Protein AF-0000000076566807 (afdb_homodimer)

Foldseek 3Di:
DQDDDDLLLLLLLVCVQQVPDFKDFLVSSLVLVVLQPGDNVVSVVVSCQQCVPVRMHGSVSSDDPPDPSPNDDVLCVQKFWPDFQADPSVQVSLVVSLSVLVVVVDPPVVSQVVSQSSCCSNPNHAKDKDKDLDDDDDDDQFDGRAWTWMDGPSMIIIMGGHDPPPPDD/DQDDDDLLLLLLLVCVVQVPDFKDFLVVSLVLVVLQPGDNVVSVVVSCQQCVPVRMHGSVSSDDPPDPSPNDDVLCVQKFWPDFQADPSVQVSLVVSLSVLVVVVDPPVVSQVVSQSSCCSNPNHAKDKDKDLDDDDDDDQFDGRAWTWMDGPSMIIIMGGHDPPPPDD

pLDDT: mean 81.53, std 15.58, range [25.53, 96.38]

Solvent-accessible surface area (backbone atoms only — not comparable to full-atom values): 18665 Å² total; per-residue (Å²): 127,78,71,78,74,52,56,61,54,49,45,46,52,51,36,48,74,46,75,71,54,73,66,42,52,39,68,59,54,39,51,51,45,38,39,75,64,41,47,65,68,59,39,50,54,52,46,48,66,47,24,69,79,70,55,38,35,42,69,72,56,52,40,58,94,84,45,81,68,60,95,58,58,74,90,50,69,71,51,45,76,75,48,69,57,37,57,66,52,56,50,48,52,52,51,52,50,51,56,55,48,60,71,65,72,58,60,67,63,58,42,35,48,52,49,36,53,40,46,27,62,63,75,41,79,46,41,28,27,37,39,25,58,34,64,75,45,73,43,69,55,52,33,88,53,40,34,43,30,32,32,49,90,72,28,35,37,36,38,30,25,40,46,61,47,62,73,77,125,128,79,72,76,73,50,58,62,54,49,45,46,53,50,38,48,73,45,74,71,53,73,67,43,51,40,68,58,54,39,50,50,45,39,38,74,65,43,48,65,69,60,39,50,54,51,47,50,66,47,25,69,80,69,57,38,34,41,68,70,54,53,41,56,99,81,44,82,68,59,94,60,56,76,89,50,68,70,51,45,78,74,48,66,57,36,57,66,52,56,51,48,53,50,51,52,48,51,58,55,47,59,71,64,70,58,60,70,62,57,43,36,48,51,49,38,53,41,46,26,61,61,75,42,80,47,42,29,28,37,40,26,59,35,62,73,44,74,42,70,55,52,35,88,52,39,34,40,29,32,33,48,90,73,28,34,38,34,38,31,25,41,45,61,46,60,72,77,125

Structure (mmCIF, N/CA/C/O backbone):
data_AF-0000000076566807-model_v1
#
loop_
_entity.id
_entity.type
_entity.pdbx_description
1 polymer 'Dynein light chain'
#
loop_
_atom_site.group_PDB
_atom_site.id
_atom_site.type_symbol
_atom_site.label_atom_id
_atom_site.label_alt_id
_atom_site.label_comp_id
_atom_site.label_asym_id
_atom_site.label_entity_id
_atom_site.label_seq_id
_atom_site.pdbx_PDB_ins_code
_atom_site.Cartn_x
_atom_site.Cartn_y
_atom_site.Cartn_z
_atom_site.occupancy
_atom_site.B_iso_or_equiv
_atom_site.auth_seq_id
_atom_site.auth_comp_id
_atom_site.auth_asym_id
_atom_site.auth_atom_id
_atom_site.pdbx_PDB_model_num
ATOM 1 N N . MET A 1 1 ? 15.484 23.312 13.344 1 34.06 1 MET A N 1
ATOM 2 C CA . MET A 1 1 ? 14.742 24.328 14.078 1 34.06 1 MET A CA 1
ATOM 3 C C . MET A 1 1 ? 13.25 24.219 13.797 1 34.06 1 MET A C 1
ATOM 5 O O . MET A 1 1 ? 12.828 24.219 12.641 1 34.06 1 MET A O 1
ATOM 9 N N . SER A 1 2 ? 12.578 23.688 14.711 1 41.66 2 SER A N 1
ATOM 10 C CA . SER A 1 2 ? 11.156 23.453 14.469 1 41.66 2 SER A CA 1
ATOM 11 C C . SER A 1 2 ? 10.406 24.75 14.219 1 41.66 2 SER A C 1
ATOM 13 O O . SER A 1 2 ? 10.484 25.688 15.023 1 41.66 2 SER A O 1
ATOM 15 N N . VAL A 1 3 ? 10.18 25.188 13 1 54.59 3 VAL A N 1
ATOM 16 C CA . VAL A 1 3 ? 9.477 26.391 12.547 1 54.59 3 VAL A CA 1
ATOM 17 C C . VAL A 1 3 ? 8.047 26.375 13.086 1 54.59 3 VAL A C 1
ATOM 19 O O . VAL A 1 3 ? 7.438 25.312 13.234 1 54.59 3 VAL A O 1
ATOM 22 N N . GLU A 1 4 ? 7.715 27.406 13.828 1 56.41 4 GLU A N 1
ATOM 23 C CA . GLU A 1 4 ? 6.336 27.625 14.258 1 56.41 4 GLU A CA 1
ATOM 24 C C . GLU A 1 4 ? 5.363 27.516 13.086 1 56.41 4 GLU A C 1
ATOM 26 O O . GLU A 1 4 ? 5.645 28 11.992 1 56.41 4 GLU A O 1
ATOM 31 N N . PRO A 1 5 ? 4.375 26.766 13.211 1 55.91 5 PRO A N 1
ATOM 32 C CA . PRO A 1 5 ? 3.396 26.656 12.125 1 55.91 5 PRO A CA 1
ATOM 33 C C . PRO A 1 5 ? 2.824 28.016 11.719 1 55.91 5 PRO A C 1
ATOM 35 O O . PRO A 1 5 ? 2.725 28.922 12.539 1 55.91 5 PRO A O 1
ATOM 38 N N . SER A 1 6 ? 2.564 28.203 10.477 1 64.56 6 SER A N 1
ATOM 39 C CA . SER A 1 6 ? 1.865 29.406 10.016 1 64.56 6 SER A CA 1
ATOM 40 C C . SER A 1 6 ? 0.487 29.516 10.656 1 64.56 6 SER A C 1
ATOM 42 O O . SER A 1 6 ? -0.057 28.531 11.156 1 64.56 6 SER A O 1
ATOM 44 N N . PRO A 1 7 ? -0.036 30.688 10.742 1 62.81 7 PRO A N 1
ATOM 45 C CA . PRO A 1 7 ? -1.397 30.844 11.258 1 62.81 7 PRO A CA 1
ATOM 46 C C . PRO A 1 7 ? -2.416 29.969 10.523 1 62.81 7 PRO A C 1
ATOM 48 O O . PRO A 1 7 ? -3.326 29.422 11.141 1 62.81 7 PRO A O 1
ATOM 51 N N . GLU A 1 8 ? -2.258 29.844 9.172 1 65.31 8 GLU A N 1
ATOM 52 C CA . GLU A 1 8 ? -3.166 29.031 8.383 1 65.31 8 GLU A CA 1
ATOM 53 C C . GLU A 1 8 ? -3.105 27.562 8.812 1 65.31 8 GLU A C 1
ATOM 55 O O . GLU A 1 8 ? -4.133 26.891 8.883 1 65.31 8 GLU A O 1
ATOM 60 N N . THR A 1 9 ? -1.868 27.156 9.07 1 65.06 9 THR A N 1
ATOM 61 C CA . THR A 1 9 ? -1.678 25.781 9.516 1 65.06 9 THR A CA 1
ATOM 62 C C . THR A 1 9 ? -2.299 25.562 10.891 1 65.06 9 THR A C 1
ATOM 64 O O . THR A 1 9 ? -2.908 24.531 11.148 1 65.06 9 THR A O 1
ATOM 67 N N . LEU A 1 10 ? -2.178 26.547 11.727 1 68.19 10 LEU A N 1
ATOM 68 C CA . LEU A 1 10 ? -2.744 26.469 13.07 1 68.19 10 LEU A CA 1
ATOM 69 C C . LEU A 1 10 ? -4.266 26.359 13.008 1 68.19 10 LEU A C 1
ATOM 71 O O . LEU A 1 10 ? -4.859 25.516 13.688 1 68.19 10 LEU A O 1
ATOM 75 N N . ILE A 1 11 ? -4.895 27.203 12.195 1 68.06 11 ILE A N 1
ATOM 76 C CA . ILE A 1 11 ? -6.344 27.188 12.055 1 68.06 11 ILE A CA 1
ATOM 77 C C . ILE A 1 11 ? -6.793 25.859 11.461 1 68.06 11 ILE A C 1
ATOM 79 O O . ILE A 1 11 ? -7.797 25.281 11.891 1 68.06 11 ILE A O 1
ATOM 83 N N . HIS A 1 12 ? -6.043 25.422 10.477 1 68.38 12 HIS A N 1
ATOM 84 C CA . HIS A 1 12 ? -6.359 24.156 9.836 1 68.38 12 HIS A CA 1
ATOM 85 C C . HIS A 1 12 ? -6.336 23.016 10.844 1 68.38 12 HIS A C 1
ATOM 87 O O . HIS A 1 12 ? -7.262 22.203 10.891 1 68.38 12 HIS A O 1
ATOM 93 N N . PHE A 1 13 ? -5.32 22.938 11.617 1 65.38 13 PHE A N 1
ATOM 94 C CA . PHE A 1 13 ? -5.207 21.875 12.617 1 65.38 13 PHE A CA 1
ATOM 95 C C . PHE A 1 13 ? -6.34 21.953 13.633 1 65.38 13 PHE A C 1
ATOM 97 O O . PHE A 1 13 ? -6.883 20.938 14.055 1 65.38 13 PHE A O 1
ATOM 104 N N . TYR A 1 14 ? -6.676 23.219 14.062 1 65 14 TYR A N 1
ATOM 105 C CA . TYR A 1 14 ? -7.809 23.422 14.961 1 65 14 TYR A CA 1
ATOM 106 C C . TYR A 1 14 ? -9.094 22.859 14.352 1 65 14 TYR A C 1
ATOM 108 O O . TYR A 1 14 ? -9.828 22.125 15.008 1 65 14 TYR A O 1
ATOM 116 N N . ASP A 1 15 ? -9.305 23.188 13.102 1 65.69 15 ASP A N 1
ATOM 117 C CA . ASP A 1 15 ? -10.531 22.766 12.43 1 65.69 15 ASP A CA 1
ATOM 118 C C . ASP A 1 15 ? -10.562 21.25 12.25 1 65.69 15 ASP A C 1
ATOM 120 O O . ASP A 1 15 ? -11.633 20.641 12.328 1 65.69 15 ASP A O 1
ATOM 124 N N . GLU A 1 16 ? -9.453 20.688 11.883 1 63.47 16 GLU A N 1
ATOM 125 C CA . GLU A 1 16 ? -9.391 19.234 11.766 1 63.47 16 GLU A CA 1
ATOM 126 C C . GLU A 1 16 ? -9.75 18.547 13.086 1 63.47 16 GLU A C 1
ATOM 128 O O . GLU A 1 16 ? -10.492 17.578 13.109 1 63.47 16 GLU A O 1
ATOM 133 N N . LEU A 1 17 ? -9.195 19.094 14.156 1 64.25 17 LEU A N 1
ATOM 134 C CA . LEU A 1 17 ? -9.359 18.5 15.484 1 64.25 17 LEU A CA 1
ATOM 135 C C . LEU A 1 17 ? -10.797 18.656 15.969 1 64.25 17 LEU A C 1
ATOM 137 O O . LEU A 1 17 ? -11.328 17.766 16.641 1 64.25 17 LEU A O 1
ATOM 141 N N . THR A 1 18 ? -11.469 19.812 15.766 1 64.75 18 THR A N 1
ATOM 142 C CA . THR A 1 18 ? -12.742 20.141 16.406 1 64.75 18 THR A CA 1
ATOM 143 C C . THR A 1 18 ? -13.906 19.891 15.453 1 64.75 18 THR A C 1
ATOM 145 O O . THR A 1 18 ? -15.07 19.906 15.867 1 64.75 18 THR A O 1
ATOM 148 N N . GLU A 1 19 ? -13.695 19.438 14.312 1 62.72 19 GLU A N 1
ATOM 149 C CA . GLU A 1 19 ? -14.742 19.422 13.297 1 62.72 19 GLU A CA 1
ATOM 150 C C . GLU A 1 19 ? -15.586 20.688 13.344 1 62.72 19 GLU A C 1
ATOM 152 O O . GLU A 1 19 ? -16.812 20.625 13.367 1 62.72 19 GLU A O 1
ATOM 157 N N . ALA A 1 20 ? -14.922 21.844 13.562 1 54.22 20 ALA A N 1
ATOM 158 C CA . ALA A 1 20 ? -15.438 23.203 13.492 1 54.22 20 ALA A CA 1
ATOM 159 C C . ALA A 1 20 ? -16.297 23.531 14.711 1 54.22 20 ALA A C 1
ATOM 161 O O . ALA A 1 20 ? -17.234 24.328 14.625 1 54.22 20 ALA A O 1
ATOM 162 N N . GLN A 1 21 ? -15.945 22.734 15.805 1 59.56 21 GLN A N 1
ATOM 163 C CA . GLN A 1 21 ? -16.609 23.094 17.047 1 59.56 21 GLN A CA 1
ATOM 164 C C . GLN A 1 21 ? -16.062 24.406 17.594 1 59.56 21 GLN A C 1
ATOM 166 O O . GLN A 1 21 ? -14.953 24.812 17.25 1 59.56 21 GLN A O 1
ATOM 171 N N . ALA A 1 22 ? -16.797 25.109 18.531 1 67.69 22 ALA A N 1
ATOM 172 C CA . ALA A 1 22 ? -16.594 26.484 18.969 1 67.69 22 ALA A CA 1
ATOM 173 C C . ALA A 1 22 ? -15.367 26.609 19.859 1 67.69 22 ALA A C 1
ATOM 175 O O . ALA A 1 22 ? -14.641 27.609 19.797 1 67.69 22 ALA A O 1
ATOM 176 N N . SER A 1 23 ? -15.047 25.672 20.719 1 78.19 23 SER A N 1
ATOM 177 C CA . SER A 1 23 ? -13.891 25.797 21.609 1 78.19 23 SER A CA 1
ATOM 178 C C . SER A 1 23 ? -13.266 24.438 21.906 1 78.19 23 SER A C 1
ATOM 180 O O . SER A 1 23 ? -13.922 23.406 21.781 1 78.19 23 SER A O 1
ATOM 182 N N . ILE A 1 24 ? -11.898 24.5 22.156 1 81.31 24 ILE A N 1
ATOM 183 C CA . ILE A 1 24 ? -11.164 23.281 22.453 1 81.31 24 ILE A CA 1
ATOM 184 C C . ILE A 1 24 ? -10.234 23.5 23.641 1 81.31 24 ILE A C 1
ATOM 186 O O . ILE A 1 24 ? -9.648 24.578 23.781 1 81.31 24 ILE A O 1
ATOM 190 N N . PRO A 1 25 ? -10.203 22.453 24.547 1 84.25 25 PRO A N 1
ATOM 191 C CA . PRO A 1 25 ? -9.227 22.609 25.625 1 84.25 25 PRO A CA 1
ATOM 192 C C . PRO A 1 25 ? -7.809 22.828 25.109 1 84.25 25 PRO A C 1
ATOM 194 O O . PRO A 1 25 ? -7.387 22.188 24.141 1 84.25 25 PRO A O 1
ATOM 197 N N . THR A 1 26 ? -7.113 23.734 25.75 1 87 26 THR A N 1
ATOM 198 C CA . THR A 1 26 ? -5.766 24.125 25.344 1 87 26 THR A CA 1
ATOM 199 C C . THR A 1 26 ? -4.848 22.906 25.281 1 87 26 THR A C 1
ATOM 201 O O . THR A 1 26 ? -4.086 22.75 24.328 1 87 26 THR A O 1
ATOM 204 N N . GLN A 1 27 ? -4.973 22.016 26.234 1 88.44 27 GLN A N 1
ATOM 205 C CA . GLN A 1 27 ? -4.105 20.844 26.312 1 88.44 27 GLN A CA 1
ATOM 206 C C . GLN A 1 27 ? -4.324 19.922 25.125 1 88.44 27 GLN A C 1
ATOM 208 O O . GLN A 1 27 ? -3.375 19.344 24.594 1 88.44 27 GLN A O 1
ATOM 213 N N . THR A 1 28 ? -5.539 19.859 24.719 1 86.19 28 THR A N 1
ATOM 214 C CA . THR A 1 28 ? -5.879 19 23.578 1 86.19 28 THR A CA 1
ATOM 215 C C . THR A 1 28 ? -5.262 19.531 22.297 1 86.19 28 THR A C 1
ATOM 217 O O . THR A 1 28 ? -4.668 18.781 21.531 1 86.19 28 THR A O 1
ATOM 220 N N . TYR A 1 29 ? -5.418 20.797 22.109 1 85.94 29 TYR A N 1
ATOM 221 C CA . TYR A 1 29 ? -4.84 21.422 20.922 1 85.94 29 TYR A CA 1
ATOM 222 C C . TYR A 1 29 ? -3.316 21.344 20.953 1 85.94 29 TYR A C 1
ATOM 224 O O . TYR A 1 29 ? -2.686 21.031 19.938 1 85.94 29 TYR A O 1
ATOM 232 N N . MET A 1 30 ? -2.766 21.562 22.109 1 85.5 30 MET A N 1
ATOM 233 C CA . MET A 1 30 ? -1.317 21.484 22.281 1 85.5 30 MET A CA 1
ATOM 234 C C . MET A 1 30 ? -0.798 20.094 21.938 1 85.5 30 MET A C 1
ATOM 236 O O . MET A 1 30 ? 0.175 19.953 21.188 1 85.5 30 MET A O 1
ATOM 240 N N . ASN A 1 31 ? -1.484 19.078 22.406 1 86.12 31 ASN A N 1
ATOM 241 C CA . ASN A 1 31 ? -1.092 17.703 22.141 1 86.12 31 ASN A CA 1
ATOM 242 C C . ASN A 1 31 ? -1.172 17.375 20.641 1 86.12 31 ASN A C 1
ATOM 244 O O . ASN A 1 31 ? -0.327 16.656 20.109 1 86.12 31 ASN A O 1
ATOM 248 N N . PHE A 1 32 ? -2.125 17.969 20.078 1 85.94 32 PHE A N 1
ATOM 249 C CA . PHE A 1 32 ? -2.289 17.75 18.641 1 85.94 32 PHE A CA 1
ATOM 250 C C . PHE A 1 32 ? -1.13 18.359 17.859 1 85.94 32 PHE A C 1
ATOM 252 O O . PHE A 1 32 ? -0.586 17.719 16.953 1 85.94 32 PHE A O 1
ATOM 259 N N . LEU A 1 33 ? -0.734 19.516 18.25 1 84.69 33 LEU A N 1
ATOM 260 C CA . LEU A 1 33 ? 0.41 20.156 17.609 1 84.69 33 LEU A CA 1
ATOM 261 C C . LEU A 1 33 ? 1.673 19.328 17.781 1 84.69 33 LEU A C 1
ATOM 263 O O . LEU A 1 33 ? 2.439 19.141 16.844 1 84.69 33 LEU A O 1
ATOM 267 N N . ILE A 1 34 ? 1.797 18.812 18.922 1 84.88 34 ILE A N 1
ATOM 268 C CA . ILE A 1 34 ? 2.977 18.016 19.234 1 84.88 34 ILE A CA 1
ATOM 269 C C . ILE A 1 34 ? 2.963 16.734 18.406 1 84.88 34 ILE A C 1
ATOM 271 O O . ILE A 1 34 ? 3.998 16.312 17.891 1 84.88 34 ILE A O 1
ATOM 275 N N . LYS A 1 35 ? 1.834 16.172 18.281 1 84.5 35 LYS A N 1
ATOM 276 C CA . LYS A 1 35 ? 1.712 14.977 17.453 1 84.5 35 LYS A CA 1
ATOM 277 C C . LYS A 1 35 ? 2.137 15.242 16.016 1 84.5 35 LYS A C 1
ATOM 279 O O . LYS A 1 35 ? 2.705 14.375 15.359 1 84.5 35 LYS A O 1
ATOM 284 N N . TRP A 1 36 ? 1.918 16.453 15.594 1 85.25 36 TRP A N 1
ATOM 285 C CA . TRP A 1 36 ? 2.254 16.797 14.211 1 85.25 36 TRP A CA 1
ATOM 286 C C . TRP A 1 36 ? 3.697 17.281 14.109 1 85.25 36 TRP A C 1
ATOM 288 O O . TRP A 1 36 ? 4.141 17.719 13.039 1 85.25 36 TRP A O 1
ATOM 298 N N . GLY A 1 37 ? 4.426 17.25 15.219 1 82.44 37 GLY A N 1
ATOM 299 C CA . GLY A 1 37 ? 5.871 17.391 15.125 1 82.44 37 GLY A CA 1
ATOM 300 C C . GLY A 1 37 ? 6.391 18.688 15.695 1 82.44 37 GLY A C 1
ATOM 301 O O . GLY A 1 37 ? 7.59 18.969 15.625 1 82.44 37 GLY A O 1
ATOM 302 N N . TYR A 1 38 ? 5.543 19.469 16.25 1 83.56 38 TYR A N 1
ATOM 303 C CA . TYR A 1 38 ? 6.008 20.719 16.844 1 83.56 38 TYR A CA 1
ATOM 304 C C . TYR A 1 38 ? 6.648 20.484 18.203 1 83.56 38 TYR A C 1
ATOM 306 O O . TYR A 1 38 ? 6.215 19.594 18.953 1 83.56 38 TYR A O 1
ATOM 314 N N . ASP A 1 39 ? 7.691 21.297 18.422 1 88.94 39 ASP A N 1
ATOM 315 C CA . ASP A 1 39 ? 8.43 21.188 19.688 1 88.94 39 ASP A CA 1
ATOM 316 C C . ASP A 1 39 ? 7.52 21.484 20.875 1 88.94 39 ASP A C 1
ATOM 318 O O . ASP A 1 39 ? 6.695 22.406 20.828 1 88.94 39 ASP A O 1
ATOM 322 N N . HIS A 1 40 ? 7.766 20.719 21.969 1 90.25 40 HIS A N 1
ATOM 323 C CA . HIS A 1 40 ? 6.918 20.812 23.156 1 90.25 40 HIS A CA 1
ATOM 324 C C . HIS A 1 40 ? 6.941 22.219 23.734 1 90.25 40 HIS A C 1
ATOM 326 O O . HIS A 1 40 ? 5.891 22.812 23.984 1 90.25 40 HIS A O 1
ATOM 332 N N . GLU A 1 41 ? 8.07 22.719 23.922 1 90.31 41 GLU A N 1
ATOM 333 C CA . GLU A 1 41 ? 8.211 24.031 24.531 1 90.31 41 GLU A CA 1
ATOM 334 C C . GLU A 1 41 ? 7.578 25.125 23.672 1 90.31 41 GLU A C 1
ATOM 336 O O . GLU A 1 41 ? 6.891 26.016 24.188 1 90.31 41 GLU A O 1
ATOM 341 N N . ARG A 1 42 ? 7.789 25.031 22.422 1 83 42 ARG A N 1
ATOM 342 C CA . ARG A 1 42 ? 7.242 26.016 21.484 1 83 42 ARG A CA 1
ATOM 343 C C . ARG A 1 42 ? 5.723 25.922 21.422 1 83 42 ARG A C 1
ATOM 345 O O . ARG A 1 42 ? 5.035 26.953 21.406 1 83 42 ARG A O 1
ATOM 352 N N . ALA A 1 43 ? 5.27 24.703 21.375 1 84.94 43 ALA A N 1
ATOM 353 C CA . ALA A 1 43 ? 3.822 24.516 21.359 1 84.94 43 ALA A CA 1
ATOM 354 C C . ALA A 1 43 ? 3.182 25.062 22.625 1 84.94 43 ALA A C 1
ATOM 356 O O . ALA A 1 43 ? 2.127 25.703 22.578 1 84.94 43 ALA A O 1
ATOM 357 N N . GLU A 1 44 ? 3.834 24.812 23.734 1 88.38 44 GLU A N 1
ATOM 358 C CA . GLU A 1 44 ? 3.326 25.312 25.016 1 88.38 44 GLU A CA 1
ATOM 359 C C . GLU A 1 44 ? 3.285 26.844 25.031 1 88.38 44 GLU A C 1
ATOM 361 O O . GLU A 1 44 ? 2.279 27.438 25.422 1 88.38 44 GLU A O 1
ATOM 366 N N . ARG A 1 45 ? 4.34 27.469 24.625 1 88.56 45 ARG A N 1
ATOM 367 C CA . ARG A 1 45 ? 4.391 28.938 24.578 1 88.56 45 ARG A CA 1
ATOM 368 C C . ARG A 1 45 ? 3.309 29.484 23.656 1 88.56 45 ARG A C 1
ATOM 370 O O . ARG A 1 45 ? 2.615 30.438 24.016 1 88.56 45 ARG A O 1
ATOM 377 N N . LEU A 1 46 ? 3.197 28.875 22.516 1 84.56 46 LEU A N 1
ATOM 378 C CA . LEU A 1 46 ? 2.211 29.297 21.531 1 84.56 46 LEU A CA 1
ATOM 379 C C . LEU A 1 46 ? 0.796 29.172 22.094 1 84.56 46 LEU A C 1
ATOM 381 O O . LEU A 1 46 ? 0.011 30.125 22.016 1 84.56 46 LEU A O 1
ATOM 385 N N . CYS A 1 47 ? 0.503 28.062 22.688 1 84.94 47 CYS A N 1
ATOM 386 C CA . CYS A 1 47 ? -0.85 27.812 23.156 1 84.94 47 CYS A CA 1
ATOM 387 C C . CYS A 1 47 ? -1.183 28.703 24.344 1 84.94 47 CYS A C 1
ATOM 389 O O . CYS A 1 47 ? -2.32 29.156 24.5 1 84.94 47 CYS A O 1
ATOM 391 N N . ASN A 1 48 ? -0.249 28.953 25.141 1 87.88 48 ASN A N 1
ATOM 392 C CA . ASN A 1 48 ? -0.457 29.859 26.266 1 87.88 48 ASN A CA 1
ATOM 393 C C . ASN A 1 48 ? -0.774 31.281 25.797 1 87.88 48 ASN A C 1
ATOM 395 O O . ASN A 1 48 ? -1.604 31.969 26.391 1 87.88 48 ASN A O 1
ATOM 399 N N . ARG A 1 49 ? -0.083 31.656 24.75 1 86.19 49 ARG A N 1
ATOM 400 C CA . ARG A 1 49 ? -0.366 32.969 24.156 1 86.19 49 ARG A CA 1
ATOM 401 C C . ARG A 1 49 ? -1.773 33 23.562 1 86.19 49 ARG A C 1
ATOM 403 O O . ARG A 1 49 ? -2.469 34.031 23.688 1 86.19 49 ARG A O 1
ATOM 410 N N . LEU A 1 50 ? -2.217 31.938 23.062 1 80.94 50 LEU A N 1
ATOM 411 C CA . LEU A 1 50 ? -3.49 31.891 22.344 1 80.94 50 LEU A CA 1
ATOM 412 C C . LEU A 1 50 ? -4.656 31.844 23.328 1 80.94 50 LEU A C 1
ATOM 414 O O . LEU A 1 50 ? -5.699 32.469 23.094 1 80.94 50 LEU A O 1
ATOM 418 N N . ASP A 1 51 ? -4.559 31.078 24.391 1 86.31 51 ASP A N 1
ATOM 419 C CA . ASP A 1 51 ? -5.715 30.891 25.266 1 86.31 51 ASP A CA 1
ATOM 420 C C . ASP A 1 51 ? -5.793 32 26.312 1 86.31 51 ASP A C 1
ATOM 422 O O . ASP A 1 51 ? -6.812 32.156 26.984 1 86.31 51 ASP A O 1
ATOM 426 N N . ASN A 1 52 ? -4.762 32.812 26.453 1 86.81 52 ASN A N 1
ATOM 427 C CA . ASN A 1 52 ? -4.719 33.938 27.391 1 86.81 52 ASN A CA 1
ATOM 428 C C . ASN A 1 52 ? -5.09 33.5 28.797 1 86.81 52 ASN A C 1
ATOM 430 O O . ASN A 1 52 ? -5.875 34.156 29.484 1 86.81 52 ASN A O 1
ATOM 434 N N . GLY A 1 53 ? -4.77 32.344 29.141 1 87.62 53 GLY A N 1
ATOM 435 C CA . GLY A 1 53 ? -4.941 31.875 30.516 1 87.62 53 GLY A CA 1
ATOM 436 C C . GLY A 1 53 ? -6.297 31.234 30.75 1 87.62 53 GLY A C 1
ATOM 437 O O . GLY A 1 53 ? -6.609 30.844 31.875 1 87.62 53 GLY A O 1
ATOM 438 N N . THR A 1 54 ? -7.203 31.078 29.844 1 88.69 54 THR A N 1
ATOM 439 C CA . THR A 1 54 ? -8.555 30.547 30.031 1 88.69 54 THR A CA 1
ATOM 440 C C . THR A 1 54 ? -8.547 29.031 30.031 1 88.69 54 THR A C 1
ATOM 442 O O . THR A 1 54 ? -9.5 28.391 30.484 1 88.69 54 THR A O 1
ATOM 445 N N . GLY A 1 55 ? -7.52 28.484 29.438 1 88 55 GLY A N 1
ATOM 446 C CA . GLY A 1 55 ? -7.469 27.047 29.312 1 88 55 GLY A CA 1
ATOM 447 C C . GLY A 1 55 ? -8.266 26.516 28.141 1 88 55 GLY A C 1
ATOM 448 O O . GLY A 1 55 ? -8.438 25.297 28 1 88 55 GLY A O 1
ATOM 449 N N . VAL A 1 56 ? -8.797 27.484 27.438 1 87 56 VAL A N 1
ATOM 450 C CA . VAL A 1 56 ? -9.562 27.125 26.234 1 87 56 VAL A CA 1
ATOM 451 C C . VAL A 1 56 ? -9.156 28.016 25.078 1 87 56 VAL A C 1
ATOM 453 O O . VAL A 1 56 ? -8.875 29.203 25.25 1 87 56 VAL A O 1
ATOM 456 N N . ILE A 1 57 ? -9.062 27.406 23.875 1 80.31 57 ILE A N 1
ATOM 457 C CA . ILE A 1 57 ? -8.734 28.141 22.656 1 80.31 57 ILE A CA 1
ATOM 458 C C . ILE A 1 57 ? -9.961 28.203 21.75 1 80.31 57 ILE A C 1
ATOM 460 O O . ILE A 1 57 ? -10.625 27.188 21.531 1 80.31 57 ILE A O 1
ATOM 464 N N . HIS A 1 58 ? -10.266 29.453 21.375 1 78.94 58 HIS A N 1
ATOM 465 C CA . HIS A 1 58 ? -11.336 29.656 20.406 1 78.94 58 HIS A CA 1
ATOM 466 C C . HIS A 1 58 ? -10.766 29.875 19 1 78.94 58 HIS A C 1
ATOM 468 O O . HIS A 1 58 ? -9.609 30.281 18.859 1 78.94 58 HIS A O 1
ATOM 474 N N . ARG A 1 59 ? -11.578 29.531 18.016 1 75.75 59 ARG A N 1
ATOM 475 C CA . ARG A 1 59 ? -11.148 29.688 16.625 1 75.75 59 ARG A CA 1
ATOM 476 C C . ARG A 1 59 ? -10.672 31.125 16.359 1 75.75 59 ARG A C 1
ATOM 478 O O . ARG A 1 59 ? -9.68 31.328 15.664 1 75.75 59 ARG A O 1
ATOM 485 N N . LYS A 1 60 ? -11.367 32.062 16.922 1 76.44 60 LYS A N 1
ATOM 486 C CA . LYS A 1 60 ? -11.062 33.469 16.703 1 76.44 60 LYS A CA 1
ATOM 487 C C . LYS A 1 60 ? -9.688 33.844 17.25 1 76.44 60 LYS A C 1
ATOM 489 O O . LYS A 1 60 ? -9.07 34.812 16.812 1 76.44 60 LYS A O 1
ATOM 494 N N . ASP A 1 61 ? -9.203 33.062 18.25 1 76.44 61 ASP A N 1
ATOM 495 C CA . ASP A 1 61 ? -7.906 33.344 18.859 1 76.44 61 ASP A CA 1
ATOM 496 C C . ASP A 1 61 ? -6.766 33.031 17.906 1 76.44 61 ASP A C 1
ATOM 498 O O . ASP A 1 61 ? -5.637 33.469 18.109 1 76.44 61 ASP A O 1
ATOM 502 N N . LEU A 1 62 ? -7.125 32.188 16.938 1 74.5 62 LEU A N 1
ATOM 503 C CA . LEU A 1 62 ? -6.109 31.75 16 1 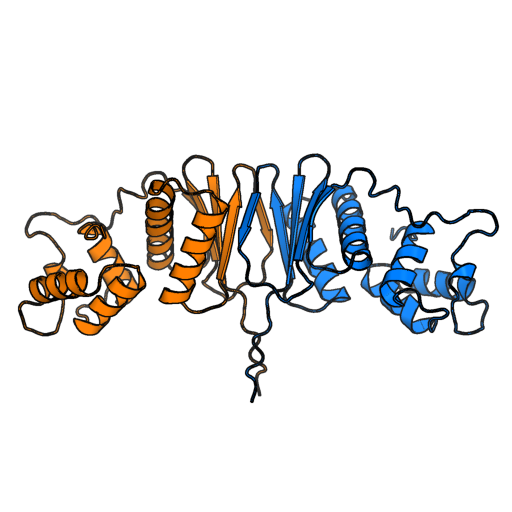74.5 62 LEU A CA 1
ATOM 504 C C . LEU A 1 62 ? -6.004 32.719 14.82 1 74.5 62 LEU A C 1
ATOM 506 O O . LEU A 1 62 ? -5.027 32.656 14.062 1 74.5 62 LEU A O 1
ATOM 510 N N . CYS A 1 63 ? -7.027 33.5 14.625 1 65.19 63 CYS A N 1
ATOM 511 C CA . CYS A 1 63 ? -7.086 34.438 13.484 1 65.19 63 CYS A CA 1
ATOM 512 C C . CYS A 1 63 ? -6.422 35.75 13.82 1 65.19 63 CYS A C 1
ATOM 514 O O . CYS A 1 63 ? -6.473 36.219 14.961 1 65.19 63 CYS A O 1
ATOM 516 N N . LYS A 1 64 ? -5.543 36.188 12.883 1 58.62 64 LYS A N 1
ATOM 517 C CA . LYS A 1 64 ? -5.074 37.562 13.078 1 58.62 64 LYS A CA 1
ATOM 518 C C . LYS A 1 64 ? -6.211 38.562 12.891 1 58.62 64 LYS A C 1
ATOM 520 O O . LYS A 1 64 ? -7.121 38.344 12.086 1 58.62 64 LYS A O 1
ATOM 525 N N . PRO A 1 65 ? -6.473 39.5 13.852 1 54.06 65 PRO A N 1
ATOM 526 C CA . PRO A 1 65 ? -7.602 40.438 13.891 1 54.06 65 PRO A CA 1
ATOM 527 C C . PRO A 1 65 ? -8.055 40.875 12.492 1 54.06 65 PRO A C 1
ATOM 529 O O . PRO A 1 65 ? -9.258 40.969 12.234 1 54.06 65 PRO A O 1
ATOM 532 N N . ASN A 1 66 ? -7.234 41.188 11.578 1 52 66 ASN A N 1
ATOM 533 C CA . ASN A 1 66 ? -7.621 41.781 10.305 1 52 66 ASN A CA 1
ATOM 534 C C . ASN A 1 66 ? -7.523 40.75 9.164 1 52 66 ASN A C 1
ATOM 536 O O . ASN A 1 66 ? -7.645 41.125 7.992 1 52 66 ASN A O 1
ATOM 540 N N . GLU A 1 67 ? -7.211 39.656 9.453 1 50.72 67 GLU A N 1
ATOM 541 C CA . GLU A 1 67 ? -6.98 38.75 8.32 1 50.72 67 GLU A CA 1
ATOM 542 C C . GLU A 1 67 ? -8.102 37.719 8.18 1 50.72 67 GLU A C 1
ATOM 544 O O . GLU A 1 67 ? -8.461 37.062 9.156 1 50.72 67 GLU A O 1
ATOM 549 N N . ILE A 1 68 ? -9.164 38.062 7.391 1 46.88 68 ILE A N 1
ATOM 550 C CA . ILE A 1 68 ? -10.18 37.094 7 1 46.88 68 ILE A CA 1
ATOM 551 C C . ILE A 1 68 ? -9.516 35.719 6.73 1 46.88 68 ILE A C 1
ATOM 553 O O . ILE A 1 68 ? -8.695 35.594 5.816 1 46.88 68 ILE A O 1
ATOM 557 N N . THR A 1 69 ? -9.164 35.094 7.691 1 50.59 69 THR A N 1
ATOM 558 C CA . THR A 1 69 ? -8.359 33.906 7.578 1 50.59 69 THR A CA 1
ATOM 559 C C . THR A 1 69 ? -8.984 32.906 6.594 1 50.59 69 THR A C 1
ATOM 561 O O . THR A 1 69 ? -10.125 32.5 6.781 1 50.59 69 THR A O 1
ATOM 564 N N . SER A 1 70 ? -8.844 33.188 5.332 1 50.25 70 SER A N 1
ATOM 565 C CA . SER A 1 70 ? -9.273 32.281 4.262 1 50.25 70 SER A CA 1
ATOM 566 C C . SER A 1 70 ? -8.945 30.844 4.586 1 50.25 70 SER A C 1
ATOM 568 O O . SER A 1 70 ? -7.945 30.562 5.254 1 50.25 70 SER A O 1
ATOM 570 N N . ASN A 1 71 ? -10.016 30.078 4.828 1 56.53 71 ASN A N 1
ATOM 571 C CA . ASN A 1 71 ? -9.922 28.641 4.98 1 56.53 71 ASN A CA 1
ATOM 572 C C . ASN A 1 71 ? -9.07 28.016 3.879 1 56.53 71 ASN A C 1
ATOM 574 O O . ASN A 1 71 ? -9.047 26.781 3.727 1 56.53 71 ASN A O 1
ATOM 578 N N . THR A 1 72 ? -8.359 29.016 3.191 1 63.5 72 THR A N 1
ATOM 579 C CA . THR A 1 72 ? -7.578 28.438 2.104 1 63.5 72 THR A CA 1
ATOM 580 C C . THR A 1 72 ? -6.148 28.156 2.555 1 63.5 72 THR A C 1
ATOM 582 O O . THR A 1 72 ? -5.641 28.797 3.475 1 63.5 72 THR A O 1
ATOM 585 N N . LEU A 1 73 ? -5.652 27.141 2.195 1 78.12 73 LEU A N 1
ATOM 586 C CA . LEU A 1 73 ? -4.27 26.734 2.422 1 78.12 73 LEU A CA 1
ATOM 587 C C . LEU A 1 73 ? -3.418 27 1.182 1 78.12 73 LEU A C 1
ATOM 589 O O . LEU A 1 73 ? -3.338 26.141 0.291 1 78.12 73 LEU A O 1
ATOM 593 N N . PRO A 1 74 ? -2.814 28.219 1.055 1 77.75 74 PRO A N 1
ATOM 594 C CA . PRO A 1 74 ? -2.035 28.578 -0.132 1 77.75 74 PRO A CA 1
ATOM 595 C C . PRO A 1 74 ? -0.961 27.547 -0.471 1 77.75 74 PRO A C 1
ATOM 597 O O . PRO A 1 74 ? -0.624 27.359 -1.644 1 77.75 74 PRO A O 1
ATOM 600 N N . ALA A 1 75 ? -0.462 26.953 0.57 1 81.25 75 ALA A N 1
ATOM 601 C CA . ALA A 1 75 ? 0.598 25.969 0.359 1 81.25 75 ALA A CA 1
ATOM 602 C C . ALA A 1 75 ? 0.104 24.812 -0.495 1 81.25 75 ALA A C 1
ATOM 604 O O . ALA A 1 75 ? 0.901 24.109 -1.129 1 81.25 75 ALA A O 1
ATOM 605 N N . LEU A 1 76 ? -1.226 24.625 -0.522 1 89.94 76 LEU A N 1
ATOM 606 C CA . LEU A 1 76 ? -1.775 23.469 -1.206 1 89.94 76 LEU A CA 1
ATOM 607 C C . LEU A 1 76 ? -2.312 23.844 -2.582 1 89.94 76 LEU A C 1
ATOM 609 O O . LEU A 1 76 ? -3.021 23.062 -3.215 1 89.94 76 LEU A O 1
ATOM 613 N N . ARG A 1 77 ? -1.976 24.984 -3.045 1 90.5 77 ARG A N 1
ATOM 614 C CA . ARG A 1 77 ? -2.516 25.5 -4.297 1 90.5 77 ARG A CA 1
ATOM 615 C C . ARG A 1 77 ? -2.141 24.609 -5.473 1 90.5 77 ARG A C 1
ATOM 617 O O . ARG A 1 77 ? -2.938 24.422 -6.395 1 90.5 77 ARG A O 1
ATOM 624 N N . ASP A 1 78 ? -0.969 23.969 -5.414 1 94.25 78 ASP A N 1
ATOM 625 C CA . ASP A 1 78 ? -0.469 23.188 -6.543 1 94.25 78 ASP A CA 1
ATOM 626 C C . ASP A 1 78 ? -0.698 21.703 -6.324 1 94.25 78 ASP A C 1
ATOM 628 O O . ASP A 1 78 ? -0.162 20.859 -7.062 1 94.25 78 ASP A O 1
ATOM 632 N N . VAL A 1 79 ? -1.503 21.422 -5.293 1 94.12 79 VAL A N 1
ATOM 633 C CA . VAL A 1 79 ? -1.75 20.016 -4.98 1 94.12 79 VAL A CA 1
ATOM 634 C C . VAL A 1 79 ? -3.059 19.562 -5.625 1 94.12 79 VAL A C 1
ATOM 636 O O . VAL A 1 79 ? -4.059 20.281 -5.59 1 94.12 79 VAL A O 1
ATOM 639 N N . GLN A 1 80 ? -3.068 18.438 -6.297 1 95.56 80 GLN A N 1
ATOM 640 C CA . GLN A 1 80 ? -4.262 17.828 -6.879 1 95.56 80 GLN A CA 1
ATOM 641 C C . GLN A 1 80 ? -4.551 16.469 -6.25 1 95.56 80 GLN A C 1
ATOM 643 O O . GLN A 1 80 ? -3.744 15.547 -6.352 1 95.56 80 GLN A O 1
ATOM 648 N N . ILE A 1 81 ? -5.688 16.375 -5.668 1 94 81 ILE A N 1
ATOM 649 C CA . ILE A 1 81 ? -6.094 15.086 -5.105 1 94 81 ILE A CA 1
ATOM 650 C C . ILE A 1 81 ? -6.609 14.172 -6.219 1 94 81 ILE A C 1
ATOM 652 O O . ILE A 1 81 ? -7.496 14.562 -6.984 1 94 81 ILE A O 1
ATOM 656 N N . LEU A 1 82 ? -6.012 13.062 -6.336 1 90.81 82 LEU A N 1
ATOM 657 C CA . LEU A 1 82 ? -6.477 12.07 -7.305 1 90.81 82 LEU A CA 1
ATOM 658 C C . LEU A 1 82 ? -7.609 11.234 -6.723 1 90.81 82 LEU A C 1
ATOM 660 O O . LEU A 1 82 ? -8.656 11.078 -7.355 1 90.81 82 LEU A O 1
ATOM 664 N N . THR A 1 83 ? -7.445 10.648 -5.578 1 90.31 83 THR A N 1
ATOM 665 C CA . THR A 1 83 ? -8.461 9.883 -4.867 1 90.31 83 THR A CA 1
ATOM 666 C C . THR A 1 83 ? -8.305 10.047 -3.357 1 90.31 83 THR A C 1
ATOM 668 O O . THR A 1 83 ? -7.188 10.188 -2.855 1 90.31 83 THR A O 1
ATOM 671 N N . SER A 1 84 ? -9.461 10.164 -2.66 1 93.44 84 SER A N 1
ATOM 672 C CA . SER A 1 84 ? -9.461 10.234 -1.203 1 93.44 84 SER A CA 1
ATOM 673 C C . SER A 1 84 ? -10.789 9.742 -0.625 1 93.44 84 SER A C 1
ATOM 675 O O . SER A 1 84 ? -11.852 10.023 -1.176 1 93.44 84 SER A O 1
ATOM 677 N N . ASP A 1 85 ? -10.609 8.953 0.422 1 92.38 85 ASP A N 1
ATOM 678 C CA . ASP A 1 85 ? -11.828 8.664 1.172 1 92.38 85 ASP A CA 1
ATOM 679 C C . ASP A 1 85 ? -11.742 9.195 2.6 1 92.38 85 ASP A C 1
ATOM 681 O O . ASP A 1 85 ? -12.508 8.789 3.471 1 92.38 85 ASP A O 1
ATOM 685 N N . MET A 1 86 ? -10.781 10.031 2.834 1 90 86 MET A N 1
ATOM 686 C CA . MET A 1 86 ? -10.641 10.594 4.176 1 90 86 MET A CA 1
ATOM 687 C C . MET A 1 86 ? -11.289 11.969 4.258 1 90 86 MET A C 1
ATOM 689 O O . MET A 1 86 ? -11.641 12.555 3.232 1 90 86 MET A O 1
ATOM 693 N N . LYS A 1 87 ? -11.484 12.477 5.461 1 88.31 87 LYS A N 1
ATOM 694 C CA . LYS A 1 87 ? -12.023 13.82 5.656 1 88.31 87 LYS A CA 1
ATOM 695 C C . LYS A 1 87 ? -11.094 14.875 5.059 1 88.31 87 LYS A C 1
ATOM 697 O O . LYS A 1 87 ? -9.875 14.742 5.125 1 88.31 87 LYS A O 1
ATOM 702 N N . GLN A 1 88 ? -11.656 15.883 4.562 1 85.62 88 GLN A N 1
ATOM 703 C CA . GLN A 1 88 ? -10.922 16.922 3.84 1 85.62 88 GLN A CA 1
ATOM 704 C C . GLN A 1 88 ? -9.805 17.5 4.699 1 85.62 88 GLN A C 1
ATOM 706 O O . GLN A 1 88 ? -8.672 17.656 4.234 1 85.62 88 GLN A O 1
ATOM 711 N N . LYS A 1 89 ? -10.141 17.828 5.934 1 83.88 89 LYS A N 1
ATOM 712 C CA . LYS A 1 89 ? -9.164 18.469 6.797 1 83.88 89 LYS A CA 1
ATOM 713 C C . LYS A 1 89 ? -8.016 17.531 7.133 1 83.88 89 LYS A C 1
ATOM 715 O O . LYS A 1 89 ? -6.867 17.953 7.262 1 83.88 89 LYS A O 1
ATOM 720 N N . GLN A 1 90 ? -8.305 16.297 7.258 1 88.5 90 GLN A N 1
ATOM 721 C CA . GLN A 1 90 ? -7.266 15.305 7.484 1 88.5 90 GLN A CA 1
ATOM 722 C C . GLN A 1 90 ? -6.348 15.18 6.27 1 88.5 90 GLN A C 1
ATOM 724 O O . GLN A 1 90 ? -5.125 15.172 6.406 1 88.5 90 GLN A O 1
ATOM 729 N N . ALA A 1 91 ? -7 15.109 5.152 1 91.38 91 ALA A N 1
ATOM 730 C CA . ALA A 1 91 ? -6.234 15.031 3.91 1 91.38 91 ALA A CA 1
ATOM 731 C C . ALA A 1 91 ? -5.305 16.234 3.764 1 91.38 91 ALA A C 1
ATOM 733 O O . ALA A 1 91 ? -4.129 16.078 3.416 1 91.38 91 ALA A O 1
ATOM 734 N N . GLU A 1 92 ? -5.84 17.344 4.086 1 89.06 92 GLU A N 1
ATOM 735 C CA . GLU A 1 92 ? -5.066 18.578 3.955 1 89.06 92 GLU A CA 1
ATOM 736 C C . GLU A 1 92 ? -3.893 18.594 4.93 1 89.06 92 GLU A C 1
ATOM 738 O O . GLU A 1 92 ? -2.805 19.062 4.59 1 89.06 92 GLU A O 1
ATOM 743 N N . SER A 1 93 ? -4.145 18.156 6.129 1 89.12 93 SER A N 1
ATOM 744 C CA . SER A 1 93 ? -3.062 18.078 7.105 1 89.12 93 SER A CA 1
ATOM 745 C C . SER A 1 93 ? -1.93 17.188 6.598 1 89.12 93 SER A C 1
ATOM 747 O O . SER A 1 93 ? -0.755 17.531 6.73 1 89.12 93 SER A O 1
ATOM 749 N N . ILE A 1 94 ? -2.275 16.078 5.996 1 92.88 94 ILE A N 1
ATOM 750 C CA . ILE A 1 94 ? -1.286 15.141 5.484 1 92.88 94 ILE A CA 1
ATOM 751 C C . ILE A 1 94 ? -0.525 15.773 4.32 1 92.88 94 ILE A C 1
ATOM 753 O O . ILE A 1 94 ? 0.706 15.719 4.273 1 92.88 94 ILE A O 1
ATOM 757 N N . MET A 1 95 ? -1.241 16.406 3.477 1 93.56 95 MET A N 1
ATOM 758 C CA . MET A 1 95 ? -0.602 17.047 2.328 1 93.56 95 MET A CA 1
ATOM 759 C C . MET A 1 95 ? 0.347 18.156 2.775 1 93.56 95 MET A C 1
ATOM 761 O O . MET A 1 95 ? 1.448 18.281 2.24 1 93.56 95 MET A O 1
ATOM 765 N N . LEU A 1 96 ? -0.093 18.906 3.762 1 88.25 96 LEU A N 1
ATOM 766 C CA . LEU A 1 96 ? 0.768 19.953 4.297 1 88.25 96 LEU A CA 1
ATOM 767 C C . LEU A 1 96 ? 2.057 19.359 4.859 1 88.25 96 LEU A C 1
ATOM 769 O O . LEU A 1 96 ? 3.145 19.891 4.617 1 88.25 96 LEU A O 1
ATOM 773 N N . TYR A 1 97 ? 1.911 18.297 5.535 1 90.69 97 TYR A N 1
ATOM 774 C CA . TYR A 1 97 ? 3.088 17.688 6.137 1 90.69 97 TYR A CA 1
ATOM 775 C C . TYR A 1 97 ? 4.023 17.141 5.062 1 90.69 97 TYR A C 1
ATOM 777 O O . TYR A 1 97 ? 5.246 17.234 5.188 1 90.69 97 TYR A O 1
ATOM 785 N N . VAL A 1 98 ? 3.465 16.531 4.047 1 94.06 98 VAL A N 1
ATOM 786 C CA . VAL A 1 98 ? 4.27 16.016 2.945 1 94.06 98 VAL A CA 1
ATOM 787 C C . VAL A 1 98 ? 5.082 17.156 2.324 1 94.06 98 VAL A C 1
ATOM 789 O O . VAL A 1 98 ? 6.277 17 2.057 1 94.06 98 VAL A O 1
ATOM 792 N N . LEU A 1 99 ? 4.457 18.281 2.131 1 90.56 99 LEU A N 1
ATOM 793 C CA . LEU A 1 99 ? 5.148 19.422 1.536 1 90.56 99 LEU A CA 1
ATOM 794 C C . LEU A 1 99 ? 6.289 19.891 2.432 1 90.56 99 LEU A C 1
ATOM 796 O O . LEU A 1 99 ? 7.332 20.312 1.937 1 90.56 99 LEU A O 1
ATOM 800 N N . ASP A 1 100 ? 6.07 19.766 3.725 1 88.56 100 ASP A N 1
ATOM 801 C CA . ASP A 1 100 ? 7.121 20.141 4.672 1 88.56 100 ASP A CA 1
ATOM 802 C C . ASP A 1 100 ? 8.281 19.141 4.613 1 88.56 100 ASP A C 1
ATOM 804 O O . ASP A 1 100 ? 9.445 19.547 4.699 1 88.56 100 ASP A O 1
ATOM 808 N N . VAL A 1 101 ? 8 17.906 4.508 1 91.38 101 VAL A N 1
ATOM 809 C CA . VAL A 1 101 ? 9.008 16.844 4.492 1 91.38 101 VAL A CA 1
ATOM 810 C C . VAL A 1 101 ? 9.859 16.953 3.234 1 91.38 101 VAL A C 1
ATOM 812 O O . VAL A 1 101 ? 11.078 16.766 3.283 1 91.38 101 VAL A O 1
ATOM 815 N N . ILE A 1 102 ? 9.258 17.281 2.145 1 90.44 102 ILE A N 1
ATOM 816 C CA . ILE A 1 102 ? 9.938 17.391 0.861 1 90.44 102 ILE A CA 1
ATOM 817 C C . ILE A 1 102 ? 10.984 18.5 0.928 1 90.44 102 ILE A C 1
ATOM 819 O O . ILE A 1 102 ? 12.055 18.391 0.322 1 90.44 102 ILE A O 1
ATOM 823 N N . LYS A 1 103 ? 10.703 19.531 1.647 1 87.69 103 LYS A N 1
ATOM 824 C CA . LYS A 1 103 ? 11.602 20.672 1.75 1 87.69 103 LYS A CA 1
ATOM 825 C C . LYS A 1 103 ? 12.914 20.297 2.434 1 87.69 103 LYS A C 1
ATOM 827 O O . LYS A 1 103 ? 13.93 20.969 2.254 1 87.69 103 LYS A O 1
ATOM 832 N N . LYS A 1 104 ? 12.891 19.219 3.123 1 87.5 104 LYS A N 1
ATOM 833 C CA . LYS A 1 104 ? 14.062 18.797 3.885 1 87.5 104 LYS A CA 1
ATOM 834 C C . LYS A 1 104 ? 15.109 18.156 2.975 1 87.5 104 LYS A C 1
ATOM 836 O O . LYS A 1 104 ? 16.219 17.875 3.408 1 87.5 104 LYS A O 1
ATOM 841 N N . LYS A 1 105 ? 14.891 17.906 1.784 1 87.69 105 LYS A N 1
ATOM 842 C CA . LYS A 1 105 ? 15.812 17.406 0.763 1 87.69 105 LYS A CA 1
ATOM 843 C C . LYS A 1 105 ? 16.484 16.109 1.212 1 87.69 105 LYS A C 1
ATOM 845 O O . LYS A 1 105 ? 17.703 15.961 1.087 1 87.69 105 LYS A O 1
ATOM 850 N N . LYS A 1 106 ? 15.75 15.211 1.836 1 91 106 LYS A N 1
ATOM 851 C CA . LYS A 1 106 ? 16.172 13.859 2.16 1 91 106 LYS A CA 1
ATOM 852 C C . LYS A 1 106 ? 15.906 12.906 1.001 1 91 106 LYS A C 1
ATOM 854 O O . LYS A 1 106 ? 15.141 13.227 0.088 1 91 106 LYS A O 1
ATOM 859 N N . PRO A 1 107 ? 16.719 11.773 1.02 1 92.94 107 PRO A N 1
ATOM 860 C CA . PRO A 1 107 ? 16.344 10.75 0.047 1 92.94 107 PRO A CA 1
ATOM 861 C C . PRO A 1 107 ? 14.859 10.367 0.129 1 92.94 107 PRO A C 1
ATOM 863 O O . PRO A 1 107 ? 14.266 10.43 1.207 1 92.94 107 PRO A O 1
ATOM 866 N N . LYS A 1 108 ? 14.312 10.008 -0.956 1 91.19 108 LYS A N 1
ATOM 867 C CA . LYS A 1 108 ? 12.883 9.766 -1.093 1 91.19 108 LYS A CA 1
ATOM 868 C C . LYS A 1 108 ? 12.398 8.727 -0.086 1 91.19 108 LYS A C 1
ATOM 870 O O . LYS A 1 108 ? 11.344 8.898 0.535 1 91.19 108 LYS A O 1
ATOM 875 N N . LYS A 1 109 ? 13.102 7.711 0.061 1 90.5 109 LYS A N 1
ATOM 876 C CA . LYS A 1 109 ? 12.695 6.676 1.009 1 90.5 109 LYS A CA 1
ATOM 877 C C . LYS A 1 109 ? 12.664 7.219 2.434 1 90.5 109 LYS A C 1
ATOM 879 O O . LYS A 1 109 ? 11.773 6.879 3.213 1 90.5 109 LYS A O 1
ATOM 884 N N . ASP A 1 110 ? 13.594 8.016 2.785 1 95.19 110 ASP A N 1
ATOM 885 C CA . ASP A 1 110 ? 13.641 8.625 4.109 1 95.19 110 ASP A CA 1
ATOM 886 C C . ASP A 1 110 ? 12.453 9.562 4.32 1 95.19 110 ASP A C 1
ATOM 888 O O . ASP A 1 110 ? 11.922 9.664 5.426 1 95.19 110 ASP A O 1
ATOM 892 N N . GLN A 1 111 ? 12.086 10.25 3.277 1 95.88 111 GLN A N 1
ATOM 893 C CA . GLN A 1 111 ? 10.914 11.117 3.34 1 95.88 111 GLN A CA 1
ATOM 894 C C . GLN A 1 111 ? 9.656 10.312 3.678 1 95.88 111 GLN A C 1
ATOM 896 O O . GLN A 1 111 ? 8.875 10.719 4.539 1 95.88 111 GLN A O 1
ATOM 901 N N . LEU A 1 112 ? 9.57 9.18 3.049 1 96.06 112 LEU A N 1
ATOM 902 C CA . LEU A 1 112 ? 8.398 8.336 3.258 1 96.06 112 LEU A CA 1
ATOM 903 C C . LEU A 1 112 ? 8.398 7.742 4.664 1 96.06 112 LEU A C 1
ATOM 905 O O . LEU A 1 112 ? 7.348 7.625 5.293 1 96.06 112 LEU A O 1
ATOM 909 N N . GLU A 1 113 ? 9.531 7.406 5.129 1 95.81 113 GLU A N 1
ATOM 910 C CA . GLU A 1 113 ? 9.641 6.883 6.488 1 95.81 113 GLU A CA 1
ATOM 911 C C . GLU A 1 113 ? 9.203 7.922 7.516 1 95.81 113 GLU A C 1
ATOM 913 O O . GLU A 1 113 ? 8.492 7.602 8.469 1 95.81 113 GLU A O 1
ATOM 918 N N . GLU A 1 114 ? 9.648 9.078 7.273 1 95.38 114 GLU A N 1
ATOM 919 C CA . GLU A 1 114 ? 9.258 10.172 8.156 1 95.38 114 GLU A CA 1
ATOM 920 C C . GLU A 1 114 ? 7.75 10.406 8.117 1 95.38 114 GLU A C 1
ATOM 922 O O . GLU A 1 114 ? 7.121 10.625 9.156 1 95.38 114 GLU A O 1
ATOM 927 N N . LEU A 1 115 ? 7.227 10.422 6.945 1 96.19 115 LEU A N 1
ATOM 928 C CA . LEU A 1 115 ? 5.785 10.586 6.781 1 96.19 115 LEU A CA 1
ATOM 929 C C . LEU A 1 115 ? 5.023 9.484 7.504 1 96.19 115 LEU A C 1
ATOM 931 O O . LEU A 1 115 ? 4.094 9.758 8.266 1 96.19 115 LEU A O 1
ATOM 935 N N . LYS A 1 116 ? 5.469 8.328 7.281 1 95.44 116 LYS A N 1
ATOM 936 C CA . LYS A 1 116 ? 4.809 7.195 7.922 1 95.44 116 LYS A CA 1
ATOM 937 C C . LYS A 1 116 ? 4.859 7.32 9.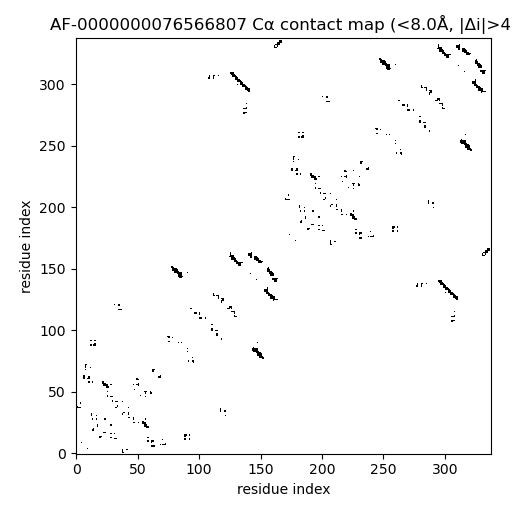445 1 95.44 116 LYS A C 1
ATOM 939 O O . LYS A 1 116 ? 3.844 7.137 10.117 1 95.44 116 LYS A O 1
ATOM 944 N N . LYS A 1 117 ? 5.977 7.609 9.984 1 94.62 117 LYS A N 1
ATOM 945 C CA . LYS A 1 117 ? 6.141 7.777 11.422 1 94.62 117 LYS A CA 1
ATOM 946 C C . LYS A 1 117 ? 5.207 8.852 11.961 1 94.62 117 LYS A C 1
ATOM 948 O O . LYS A 1 117 ? 4.59 8.68 13.016 1 94.62 117 LYS A O 1
ATOM 953 N N . ARG A 1 118 ? 5.098 9.93 11.25 1 92.56 118 ARG A N 1
ATOM 954 C CA . ARG A 1 118 ? 4.234 11.023 11.664 1 92.56 118 ARG A CA 1
ATOM 955 C C . ARG A 1 118 ? 2.77 10.609 11.656 1 92.56 118 ARG A C 1
ATOM 957 O O . ARG A 1 118 ? 2.037 10.867 12.617 1 92.56 118 ARG A O 1
ATOM 964 N N . LEU A 1 119 ? 2.342 9.953 10.609 1 94.56 119 LEU A N 1
ATOM 965 C CA . LEU A 1 119 ? 0.957 9.508 10.516 1 94.56 119 LEU A CA 1
ATOM 966 C C . LEU A 1 119 ? 0.624 8.516 11.617 1 94.56 119 LEU A C 1
ATOM 968 O O . LEU A 1 119 ? -0.466 8.562 12.195 1 94.56 119 LEU A O 1
ATOM 972 N N . GLU A 1 120 ? 1.554 7.719 11.891 1 92.62 120 GLU A N 1
ATOM 973 C CA . GLU A 1 120 ? 1.316 6.738 12.945 1 92.62 120 GLU A CA 1
ATOM 974 C C . GLU A 1 120 ? 1.255 7.41 14.312 1 92.62 120 GLU A C 1
ATOM 976 O O . GLU A 1 120 ? 0.49 6.984 15.18 1 92.62 120 GLU A O 1
ATOM 981 N N . ALA A 1 121 ? 2.039 8.422 14.477 1 90.81 121 ALA A N 1
ATOM 982 C CA . ALA A 1 121 ? 2.002 9.18 15.719 1 90.81 121 ALA A CA 1
ATOM 983 C C . ALA A 1 121 ? 0.674 9.922 15.875 1 90.81 121 ALA A C 1
ATOM 985 O O . ALA A 1 121 ? 0.146 10.039 16.984 1 90.81 121 ALA A O 1
ATOM 986 N N . VAL A 1 122 ? 0.131 10.383 14.812 1 89.62 122 VAL A N 1
ATOM 987 C CA . VAL A 1 122 ? -1.059 11.227 14.852 1 89.62 122 VAL A CA 1
ATOM 988 C C . VAL A 1 122 ? -2.312 10.359 14.828 1 89.62 122 VAL A C 1
ATOM 990 O O . VAL A 1 122 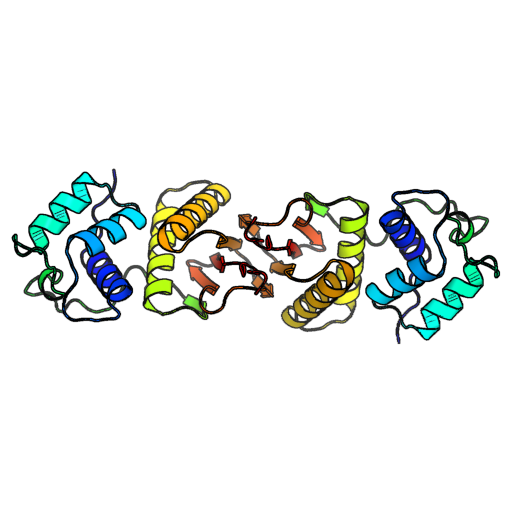? -3.262 10.602 15.57 1 89.62 122 VAL A O 1
ATOM 993 N N . TYR A 1 123 ? -2.289 9.305 13.938 1 89.56 123 TYR A N 1
ATOM 994 C CA . TYR A 1 123 ? -3.549 8.633 13.656 1 89.56 123 TYR A CA 1
ATOM 995 C C . TYR A 1 123 ? -3.492 7.168 14.078 1 89.56 123 TYR A C 1
ATOM 997 O O . TYR A 1 123 ? -4.465 6.426 13.914 1 89.56 123 TYR A O 1
ATOM 1005 N N . GLY A 1 124 ? -2.381 6.684 14.617 1 87.88 124 GLY A N 1
ATOM 1006 C CA . GLY A 1 124 ? -2.258 5.285 15.008 1 87.88 124 GLY A CA 1
ATOM 1007 C C . GLY A 1 124 ? -1.441 4.465 14.023 1 87.88 124 GLY A C 1
ATOM 1008 O O . GLY A 1 124 ? -1.167 4.914 12.914 1 87.88 124 GLY A O 1
ATOM 1009 N N . LYS A 1 125 ? -1.171 3.193 14.312 1 87.56 125 LYS A N 1
ATOM 1010 C CA . LYS A 1 125 ? -0.252 2.342 13.562 1 87.56 125 LYS A CA 1
ATOM 1011 C C . LYS A 1 125 ? -0.918 1.789 12.305 1 87.56 125 LYS A C 1
ATOM 1013 O O . LYS A 1 125 ? -2.141 1.857 12.156 1 87.56 125 LYS A O 1
ATOM 1018 N N . GLY A 1 126 ? -0.065 1.319 11.367 1 88.5 126 GLY A N 1
ATOM 1019 C CA . GLY A 1 126 ? -0.6 0.577 10.234 1 88.5 126 GLY A CA 1
ATOM 1020 C C . GLY A 1 126 ? -0.592 1.37 8.945 1 88.5 126 GLY A C 1
ATOM 1021 O O . GLY A 1 126 ? -1.217 0.97 7.957 1 88.5 126 GLY A O 1
ATOM 1022 N N . TRP A 1 127 ? 0.084 2.471 8.969 1 92.12 127 TRP A N 1
ATOM 1023 C CA . TRP A 1 127 ? 0.059 3.314 7.777 1 92.12 127 TRP A CA 1
ATOM 1024 C C . TRP A 1 127 ? 1.07 2.828 6.742 1 92.12 127 TRP A C 1
ATOM 1026 O O . TRP A 1 127 ? 2.115 2.277 7.102 1 92.12 127 TRP A O 1
ATOM 1036 N N . ASN A 1 128 ? 0.768 3.004 5.496 1 91.81 128 ASN A N 1
ATOM 1037 C CA . ASN A 1 128 ? 1.597 2.738 4.324 1 91.81 128 ASN A CA 1
ATOM 1038 C C . ASN A 1 128 ? 1.727 3.975 3.439 1 91.81 128 ASN A C 1
ATOM 1040 O O . ASN A 1 128 ? 0.752 4.699 3.232 1 91.81 128 ASN A O 1
ATOM 1044 N N . CYS A 1 129 ? 2.906 4.191 2.986 1 95.12 129 CYS A N 1
ATOM 1045 C CA . CYS A 1 129 ? 3.168 5.371 2.172 1 95.12 129 CYS A CA 1
ATOM 1046 C C . CYS A 1 129 ? 3.951 5.004 0.916 1 95.12 129 CYS A C 1
ATOM 1048 O O . CYS A 1 129 ? 4.844 4.156 0.96 1 95.12 129 CYS A O 1
ATOM 1050 N N . TYR A 1 130 ? 3.652 5.688 -0.153 1 92.06 130 TYR A N 1
ATOM 1051 C CA . TYR A 1 130 ? 4.387 5.461 -1.393 1 92.06 130 TYR A CA 1
ATOM 1052 C C . TYR A 1 130 ? 4.449 6.738 -2.227 1 92.06 130 TYR A C 1
ATOM 1054 O O . TYR A 1 130 ? 3.693 7.68 -1.987 1 92.06 130 TYR A O 1
ATOM 1062 N N . MET A 1 131 ? 5.363 6.82 -3.184 1 94.75 131 MET A N 1
ATOM 1063 C CA . MET A 1 131 ? 5.473 7.926 -4.129 1 94.75 131 MET A CA 1
ATOM 1064 C C . MET A 1 131 ? 6.031 7.445 -5.465 1 94.75 131 MET A C 1
ATOM 1066 O O . MET A 1 131 ? 6.789 6.477 -5.512 1 94.75 131 MET A O 1
ATOM 1070 N N . THR A 1 132 ? 5.637 8.086 -6.5 1 93.19 132 THR A N 1
ATOM 1071 C CA . THR A 1 132 ? 6.109 7.754 -7.84 1 93.19 132 THR A CA 1
ATOM 1072 C C . THR A 1 132 ? 6.047 8.977 -8.75 1 93.19 132 THR A C 1
ATOM 1074 O O . THR A 1 132 ? 5.27 9.898 -8.508 1 93.19 132 THR A O 1
ATOM 1077 N N . ASP A 1 133 ? 6.867 8.961 -9.688 1 92.81 133 ASP A N 1
ATOM 1078 C CA . ASP A 1 133 ? 6.863 10.062 -10.648 1 92.81 133 ASP A CA 1
ATOM 1079 C C . ASP A 1 133 ? 6.191 9.648 -11.953 1 92.81 133 ASP A C 1
ATOM 1081 O O . ASP A 1 133 ? 6.305 10.344 -12.961 1 92.81 133 ASP A O 1
ATOM 1085 N N . GLY A 1 134 ? 5.539 8.547 -11.945 1 91.75 134 GLY A N 1
ATOM 1086 C CA . GLY A 1 134 ? 4.816 8.062 -13.109 1 91.75 134 GLY A CA 1
ATOM 1087 C C . GLY A 1 134 ? 3.336 7.84 -12.844 1 91.75 134 GLY A C 1
ATOM 1088 O O . GLY A 1 134 ? 2.809 8.297 -11.828 1 91.75 134 GLY A O 1
ATOM 1089 N N . LYS A 1 135 ? 2.701 7.316 -13.922 1 89.06 135 LYS A N 1
ATOM 1090 C CA . LYS A 1 135 ? 1.315 6.891 -13.734 1 89.06 135 LYS A CA 1
ATOM 1091 C C . LYS A 1 135 ? 1.217 5.777 -12.695 1 89.06 135 LYS A C 1
ATOM 1093 O O . LYS A 1 135 ? 2.023 4.848 -12.695 1 89.06 135 LYS A O 1
ATOM 1098 N N . PHE A 1 136 ? 0.223 5.961 -11.805 1 88.62 136 PHE A N 1
ATOM 1099 C CA . PHE A 1 136 ? 0.136 5.051 -10.664 1 88.62 136 PHE A CA 1
ATOM 1100 C C . PHE A 1 136 ? -1.269 4.477 -10.539 1 88.62 136 PHE A C 1
ATOM 1102 O O . PHE A 1 136 ? -2.256 5.203 -10.656 1 88.62 136 PHE A O 1
ATOM 1109 N N . TYR A 1 137 ? -1.335 3.225 -10.367 1 90.69 137 TYR A N 1
ATOM 1110 C CA . TYR A 1 137 ? -2.578 2.518 -10.078 1 90.69 137 TYR A CA 1
ATOM 1111 C C . TYR A 1 137 ? -2.426 1.628 -8.852 1 90.69 137 TYR A C 1
ATOM 1113 O O . TYR A 1 137 ? -1.379 1.008 -8.648 1 90.69 137 TYR A O 1
ATOM 1121 N N . SER A 1 138 ? -3.457 1.606 -7.992 1 89.69 138 SER A N 1
ATOM 1122 C CA . SER A 1 138 ? -3.369 0.77 -6.801 1 89.69 138 SER A CA 1
ATOM 1123 C C . SER A 1 138 ? -4.734 0.2 -6.422 1 89.69 138 SER A C 1
ATOM 1125 O O . SER A 1 138 ? -5.77 0.777 -6.766 1 89.69 138 SER A O 1
ATOM 1127 N N . VAL A 1 139 ? -4.738 -0.974 -5.852 1 90.31 139 VAL A N 1
ATOM 1128 C CA . VAL A 1 139 ? -5.871 -1.603 -5.18 1 90.31 139 VAL A CA 1
ATOM 1129 C C . VAL A 1 139 ? -5.449 -2.08 -3.793 1 90.31 139 VAL A C 1
ATOM 1131 O O . VAL A 1 139 ? -4.605 -2.971 -3.666 1 90.31 139 VAL A O 1
ATOM 1134 N N . CYS A 1 140 ? -5.984 -1.444 -2.76 1 88.12 140 CYS A N 1
ATOM 1135 C CA . CYS A 1 140 ? -5.543 -1.714 -1.396 1 88.12 140 CYS A CA 1
ATOM 1136 C C . CYS A 1 140 ? -6.723 -2.041 -0.493 1 88.12 140 CYS A C 1
ATOM 1138 O O . CYS A 1 140 ? -7.84 -1.575 -0.731 1 88.12 140 CYS A O 1
ATOM 1140 N N . SER A 1 141 ? -6.512 -2.932 0.445 1 85 141 SER A N 1
ATOM 1141 C CA . SER A 1 141 ? -7.449 -3.145 1.543 1 85 141 SER A CA 1
ATOM 1142 C C . SER A 1 141 ? -7.195 -2.162 2.682 1 85 141 SER A C 1
ATOM 1144 O O . SER A 1 141 ? -6.43 -2.455 3.604 1 85 141 SER A O 1
ATOM 1146 N N . HIS A 1 142 ? -7.703 -1.079 2.549 1 80.25 142 HIS A N 1
ATOM 1147 C CA . HIS A 1 142 ? -7.438 -0.065 3.562 1 80.25 142 HIS A CA 1
ATOM 1148 C C . HIS A 1 142 ? -8.641 0.122 4.48 1 80.25 142 HIS A C 1
ATOM 1150 O O . HIS A 1 142 ? -9.758 -0.248 4.125 1 80.25 142 HIS A O 1
ATOM 1156 N N . GLU A 1 143 ? -8.375 0.528 5.723 1 85.5 143 GLU A N 1
ATOM 1157 C CA . GLU A 1 143 ? -9.438 0.97 6.617 1 85.5 143 GLU A CA 1
ATOM 1158 C C . GLU A 1 143 ? -10.195 2.154 6.027 1 85.5 143 GLU A C 1
ATOM 1160 O O . GLU A 1 143 ? -9.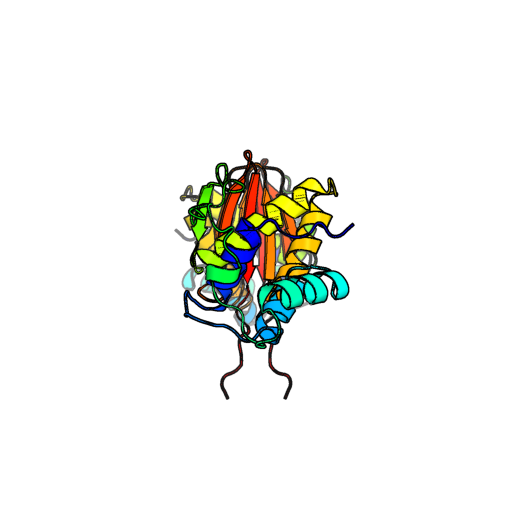594 3.072 5.469 1 85.5 143 GLU A O 1
ATOM 1165 N N . ALA A 1 144 ? -11.469 2.053 6.133 1 88.06 144 ALA A N 1
ATOM 1166 C CA . ALA A 1 144 ? -12.312 3.105 5.57 1 88.06 144 ALA A CA 1
ATOM 1167 C C . ALA A 1 144 ? -11.922 4.473 6.117 1 88.06 144 ALA A C 1
ATOM 1169 O O . ALA A 1 144 ? -11.672 4.621 7.316 1 88.06 144 ALA A O 1
ATOM 1170 N N . GLY A 1 145 ? -11.711 5.484 5.23 1 92.38 145 GLY A N 1
ATOM 1171 C CA . GLY A 1 145 ? -11.453 6.855 5.637 1 92.38 145 GLY A CA 1
ATOM 1172 C C . GLY A 1 145 ? -9.984 7.148 5.844 1 92.38 145 GLY A C 1
ATOM 1173 O O . GLY A 1 145 ? -9.625 8.133 6.5 1 92.38 145 GLY A O 1
ATOM 1174 N N . THR A 1 146 ? -9.109 6.285 5.277 1 93.75 146 THR A N 1
ATOM 1175 C CA . THR A 1 146 ? -7.703 6.484 5.605 1 93.75 146 THR A CA 1
ATOM 1176 C C . THR A 1 146 ? -6.852 6.504 4.336 1 93.75 146 THR A C 1
ATOM 1178 O O . THR A 1 146 ? -5.629 6.395 4.406 1 93.75 146 THR A O 1
ATOM 1181 N N . SER A 1 147 ? -7.488 6.582 3.229 1 94.25 147 SER A N 1
ATOM 1182 C CA . SER A 1 147 ? -6.727 6.531 1.983 1 94.25 147 SER A CA 1
ATOM 1183 C C . SER A 1 147 ? -6.688 7.898 1.304 1 94.25 147 SER A C 1
ATOM 1185 O O . SER A 1 147 ? -7.703 8.594 1.234 1 94.25 147 SER A O 1
ATOM 1187 N N . LEU A 1 148 ? -5.516 8.266 0.857 1 95.75 148 LEU A N 1
ATOM 1188 C CA . LEU A 1 148 ? -5.297 9.531 0.166 1 95.75 148 LEU A CA 1
ATOM 1189 C C . LEU A 1 148 ? -4.23 9.383 -0.913 1 95.75 148 LEU A C 1
ATOM 1191 O O . LEU A 1 148 ? -3.16 8.82 -0.661 1 95.75 148 LEU A O 1
ATOM 1195 N N . VAL A 1 149 ? -4.551 9.797 -2.125 1 93.75 149 VAL A N 1
ATOM 1196 C CA . VAL A 1 149 ? -3.594 9.867 -3.225 1 93.75 149 VAL A CA 1
ATOM 1197 C C . VAL A 1 149 ? -3.641 11.25 -3.869 1 93.75 149 VAL A C 1
ATOM 1199 O O . VAL A 1 149 ? -4.715 11.734 -4.23 1 93.75 149 VAL A O 1
ATOM 1202 N N . PHE A 1 150 ? -2.521 11.883 -4.004 1 95.56 150 PHE A N 1
ATOM 1203 C CA . PHE A 1 150 ? -2.486 13.219 -4.578 1 95.56 150 PHE A CA 1
ATOM 1204 C C . PHE A 1 150 ? -1.2 13.438 -5.371 1 95.56 150 PHE A C 1
ATOM 1206 O O . PHE A 1 150 ? -0.278 12.617 -5.301 1 95.56 150 PHE A O 1
ATOM 1213 N N . VAL A 1 151 ? -1.204 14.508 -6.125 1 95.5 151 VAL A N 1
ATOM 1214 C CA . VAL A 1 151 ? -0.065 14.836 -6.973 1 95.5 151 VAL A CA 1
ATOM 1215 C C . VAL A 1 151 ? 0.473 16.219 -6.598 1 95.5 151 VAL A C 1
ATOM 1217 O O . VAL A 1 151 ? -0.299 17.156 -6.367 1 95.5 151 VAL A O 1
ATOM 1220 N N . TYR A 1 152 ? 1.747 16.312 -6.465 1 95.75 152 TYR A N 1
ATOM 1221 C CA . TYR A 1 152 ? 2.463 17.578 -6.273 1 95.75 152 TYR A CA 1
ATOM 1222 C C . TYR A 1 152 ? 3.709 17.625 -7.148 1 95.75 152 TYR A C 1
ATOM 1224 O O . TYR A 1 152 ? 4.613 16.812 -7.008 1 95.75 152 TYR A O 1
ATOM 1232 N N . HIS A 1 153 ? 3.742 18.594 -8.023 1 93.19 153 HIS A N 1
ATOM 1233 C CA . HIS A 1 153 ? 4.84 18.781 -8.961 1 93.19 153 HIS A CA 1
ATOM 1234 C C . HIS A 1 153 ? 5.191 17.484 -9.68 1 93.19 153 HIS A C 1
ATOM 1236 O O . HIS A 1 153 ? 6.352 17.062 -9.695 1 93.19 153 HIS A O 1
ATOM 1242 N N . ASP A 1 154 ? 4.262 16.766 -10.195 1 91.81 154 ASP A N 1
ATOM 1243 C CA . ASP A 1 154 ? 4.344 15.609 -11.094 1 91.81 154 ASP A CA 1
ATOM 1244 C C . ASP A 1 154 ? 4.789 14.367 -10.336 1 91.81 154 ASP A C 1
ATOM 1246 O O . ASP A 1 154 ? 5.258 13.398 -10.945 1 91.81 154 ASP A O 1
ATOM 1250 N N . ILE A 1 155 ? 4.738 14.445 -9.031 1 94.44 155 ILE A N 1
ATOM 1251 C CA . ILE A 1 155 ? 4.984 13.273 -8.211 1 94.44 155 ILE A CA 1
ATOM 1252 C C . ILE A 1 155 ? 3.686 12.828 -7.535 1 94.44 155 ILE A C 1
ATOM 1254 O O . ILE A 1 155 ? 2.959 13.648 -6.973 1 94.44 155 ILE A O 1
ATOM 1258 N N . VAL A 1 156 ? 3.41 11.586 -7.676 1 94.44 156 VAL A N 1
ATOM 1259 C CA . VAL A 1 156 ? 2.23 11.023 -7.027 1 94.44 156 VAL A CA 1
ATOM 1260 C C . VAL A 1 156 ? 2.598 10.539 -5.629 1 94.44 156 VAL A C 1
ATOM 1262 O O . VAL A 1 156 ? 3.592 9.828 -5.449 1 94.44 156 VAL A O 1
ATOM 1265 N N . TYR A 1 157 ? 1.81 10.93 -4.645 1 95.69 157 TYR A N 1
ATOM 1266 C CA . TYR A 1 157 ? 1.931 10.461 -3.268 1 95.69 157 TYR A CA 1
ATOM 1267 C C . TYR A 1 157 ? 0.696 9.672 -2.852 1 95.69 157 TYR A C 1
ATOM 1269 O O . TYR A 1 157 ? -0.428 10.031 -3.211 1 95.69 157 TYR A O 1
ATOM 1277 N N . GLY A 1 158 ? 0.953 8.672 -2.09 1 94.69 158 GLY A N 1
ATOM 1278 C CA . GLY A 1 158 ? -0.167 7.91 -1.562 1 94.69 158 GLY A CA 1
ATOM 1279 C C . GLY A 1 158 ? 0.059 7.422 -0.143 1 94.69 158 GLY A C 1
ATOM 1280 O O . GLY A 1 158 ? 1.177 7.051 0.221 1 94.69 158 GLY A O 1
ATOM 1281 N N . VAL A 1 159 ? -1.022 7.461 0.633 1 95.38 159 VAL A N 1
ATOM 1282 C CA . VAL A 1 159 ? -0.998 6.91 1.985 1 95.38 159 VAL A CA 1
ATOM 1283 C C . VAL A 1 159 ? -2.301 6.164 2.266 1 95.38 159 VAL A C 1
ATOM 1285 O O . VAL A 1 159 ? -3.355 6.527 1.739 1 95.38 159 VAL A O 1
ATOM 1288 N N . PHE A 1 160 ? -2.221 5.121 3.002 1 93.25 160 PHE A N 1
ATOM 1289 C CA . PHE A 1 160 ? -3.402 4.426 3.502 1 93.25 160 PHE A CA 1
ATOM 1290 C C . PHE A 1 160 ? -3.064 3.602 4.738 1 93.25 160 PHE A C 1
ATOM 1292 O O . PHE A 1 160 ? -1.899 3.277 4.977 1 93.25 160 PHE A O 1
ATOM 1299 N N . ARG A 1 161 ? -4.07 3.369 5.539 1 91.56 161 ARG A N 1
ATOM 1300 C CA . ARG A 1 161 ? -3.9 2.555 6.738 1 91.56 161 ARG A CA 1
ATOM 1301 C C . ARG A 1 161 ? -4.523 1.175 6.555 1 91.56 161 ARG A C 1
ATOM 1303 O O . ARG A 1 161 ? -5.652 1.057 6.07 1 91.56 161 ARG A O 1
ATOM 1310 N N . SER A 1 162 ? -3.754 0.141 6.84 1 87.44 162 SER A N 1
ATOM 1311 C CA . SER A 1 162 ? -4.254 -1.225 6.73 1 87.44 162 SER A CA 1
ATOM 1312 C C . SER A 1 162 ? -5.297 -1.52 7.809 1 87.44 162 SER A C 1
ATOM 1314 O O . SER A 1 162 ? -5.176 -1.048 8.938 1 87.44 162 SER A O 1
ATOM 1316 N N . PRO A 1 163 ? -6.336 -2.385 7.492 1 79.88 163 PRO A N 1
ATOM 1317 C CA . PRO A 1 163 ? -7.348 -2.719 8.492 1 79.88 163 PRO A CA 1
ATOM 1318 C C . PRO A 1 163 ? -6.805 -3.615 9.609 1 79.88 163 PRO A C 1
ATOM 1320 O O . PRO A 1 163 ? -5.875 -4.395 9.375 1 79.88 163 PRO A O 1
ATOM 1323 N N . CYS A 1 164 ? -6.887 -3.238 10.898 1 62.81 164 CYS A N 1
ATOM 1324 C CA . CYS A 1 164 ? -6.539 -4.16 11.969 1 62.81 164 CYS A CA 1
ATOM 1325 C C . CYS A 1 164 ? -7.594 -5.254 12.109 1 62.81 164 CYS A C 1
ATOM 1327 O O . CYS A 1 164 ? -8.789 -4.969 12.164 1 62.81 164 CYS A O 1
ATOM 1329 N N . MET A 1 165 ? -7.566 -6.395 11.422 1 52.97 165 MET A N 1
ATOM 1330 C CA . MET A 1 165 ? -8.547 -7.453 11.641 1 52.97 165 MET A CA 1
ATOM 1331 C C . MET A 1 165 ? -8.734 -7.719 13.133 1 52.97 165 MET A C 1
ATOM 1333 O O . MET A 1 165 ? -7.816 -8.18 13.805 1 52.97 165 MET A O 1
ATOM 1337 N N . THR A 1 166 ? -9.195 -6.887 13.945 1 41.5 166 THR A N 1
ATOM 1338 C CA . THR A 1 166 ? -9.695 -7.328 15.242 1 41.5 166 THR A CA 1
ATOM 1339 C C . THR A 1 166 ? -10.594 -8.555 15.086 1 41.5 166 THR A C 1
ATOM 1341 O O . THR A 1 166 ? -11.516 -8.555 14.273 1 41.5 166 THR A O 1
ATOM 1344 N N . THR A 1 167 ? -10.039 -9.766 15.281 1 34.06 167 THR A N 1
ATOM 1345 C CA . THR A 1 167 ? -10.914 -10.891 15.57 1 34.06 167 THR A CA 1
ATOM 1346 C C . THR A 1 167 ? -12.102 -10.445 16.422 1 34.06 167 THR A C 1
ATOM 1348 O O . THR A 1 167 ? -11.922 -9.898 17.516 1 34.06 167 THR A O 1
ATOM 1351 N N . ARG A 1 168 ? -13.219 -10.008 15.961 1 30.59 168 ARG A N 1
ATOM 1352 C CA . ARG A 1 168 ? -14.43 -10.094 16.766 1 30.59 168 ARG A CA 1
ATOM 1353 C C . ARG A 1 168 ? -14.469 -11.398 17.562 1 30.59 168 ARG A C 1
ATOM 1355 O O . ARG A 1 168 ? -14.305 -12.477 16.984 1 30.59 168 ARG A O 1
ATOM 1362 N N . HIS A 1 169 ? -14.164 -11.32 18.891 1 25.53 169 HIS A N 1
ATOM 1363 C CA . HIS A 1 169 ? -14.805 -12.336 19.703 1 25.53 169 HIS A CA 1
ATOM 1364 C C . HIS A 1 169 ? -16.281 -12.492 19.359 1 25.53 169 HIS A C 1
ATOM 1366 O O . HIS A 1 169 ? -16.969 -11.5 19.094 1 25.53 169 HIS A O 1
ATOM 1372 N N . MET B 1 1 ? -11.219 -19.391 -22.094 1 31.3 1 MET B N 1
ATOM 1373 C CA . MET B 1 1 ? -10.734 -20.766 -22.141 1 31.3 1 MET B CA 1
ATOM 1374 C C . MET B 1 1 ? -9.547 -20.953 -21.203 1 31.3 1 MET B C 1
ATOM 1376 O O . MET B 1 1 ? -8.555 -20.219 -21.297 1 31.3 1 MET B O 1
ATOM 1380 N N . SER B 1 2 ? -9.789 -21.516 -20.109 1 39.78 2 SER B N 1
ATOM 1381 C CA . SER B 1 2 ? -8.719 -21.625 -19.125 1 39.78 2 SER B CA 1
ATOM 1382 C C . SER B 1 2 ? -7.562 -22.469 -19.656 1 39.78 2 SER B C 1
ATOM 1384 O O . SER B 1 2 ? -7.762 -23.594 -20.094 1 39.78 2 SER B O 1
ATOM 1386 N N . VAL B 1 3 ? -6.492 -21.922 -20.203 1 51.56 3 VAL B N 1
ATOM 1387 C CA . VAL B 1 3 ? -5.289 -22.531 -20.766 1 51.56 3 VAL B CA 1
ATOM 1388 C C . VAL B 1 3 ? -4.598 -23.375 -19.703 1 51.56 3 VAL B C 1
ATOM 1390 O O . VAL B 1 3 ? -4.609 -23.031 -18.516 1 51.56 3 VAL B O 1
ATOM 1393 N N . GLU B 1 4 ? -4.465 -24.641 -19.969 1 54.28 4 GLU B N 1
ATOM 1394 C CA . GLU B 1 4 ? -3.686 -25.547 -19.141 1 54.28 4 GLU B CA 1
ATOM 1395 C C . GLU B 1 4 ? -2.307 -24.969 -18.828 1 54.28 4 GLU B C 1
ATOM 1397 O O . GLU B 1 4 ? -1.665 -24.391 -19.703 1 54.28 4 GLU B O 1
ATOM 1402 N N . PRO B 1 5 ? -1.924 -24.906 -17.625 1 53.62 5 PRO B N 1
ATOM 1403 C CA . PRO B 1 5 ? -0.589 -24.391 -17.297 1 53.62 5 PRO B CA 1
ATOM 1404 C C . PRO B 1 5 ? 0.522 -25.125 -18.047 1 53.62 5 PRO B C 1
ATOM 1406 O O . PRO B 1 5 ? 0.381 -26.312 -18.359 1 53.62 5 PRO B O 1
ATOM 1409 N N . SER B 1 6 ? 1.532 -24.453 -18.453 1 61.28 6 SER B N 1
ATOM 1410 C CA . SER B 1 6 ? 2.713 -25.094 -19.016 1 61.28 6 SER B CA 1
ATOM 1411 C C . SER B 1 6 ? 3.33 -26.094 -18.047 1 61.28 6 SER B C 1
ATOM 1413 O O . SER B 1 6 ? 3.082 -26.016 -16.844 1 61.28 6 SER B O 1
ATOM 1415 N N . PRO B 1 7 ? 4.016 -27.047 -18.516 1 60 7 PRO B N 1
ATOM 1416 C CA . PRO B 1 7 ? 4.715 -27.969 -17.625 1 60 7 PRO B CA 1
ATOM 1417 C C . PRO B 1 7 ? 5.609 -27.25 -16.609 1 60 7 PRO B C 1
ATOM 1419 O O . PRO B 1 7 ? 5.68 -27.656 -15.453 1 60 7 PRO B O 1
ATOM 1422 N N . GLU B 1 8 ? 6.305 -26.156 -17.062 1 62.44 8 GLU B N 1
ATOM 1423 C CA . GLU B 1 8 ? 7.168 -25.391 -16.156 1 62.44 8 GLU B CA 1
ATOM 1424 C C . GLU B 1 8 ? 6.367 -24.781 -15.016 1 62.44 8 GLU B C 1
ATOM 1426 O O . GLU B 1 8 ? 6.824 -24.75 -13.875 1 62.44 8 GLU B O 1
ATOM 1431 N N . THR B 1 9 ? 5.203 -24.281 -15.398 1 61.84 9 THR B N 1
ATOM 1432 C CA . THR B 1 9 ? 4.332 -23.703 -14.391 1 61.84 9 THR B CA 1
ATOM 1433 C C . THR B 1 9 ? 3.844 -24.766 -13.406 1 61.84 9 THR B C 1
ATOM 1435 O O . THR B 1 9 ? 3.768 -24.516 -12.203 1 61.84 9 THR B O 1
ATOM 1438 N N . LEU B 1 10 ? 3.572 -25.891 -13.906 1 64.69 10 LEU B N 1
ATOM 1439 C CA . LEU B 1 10 ? 3.111 -27 -13.07 1 64.69 10 LEU B CA 1
ATOM 1440 C C . LEU B 1 10 ? 4.188 -27.406 -12.07 1 64.69 10 LEU B C 1
ATOM 1442 O O . LEU B 1 10 ? 3.908 -27.578 -10.883 1 64.69 10 LEU B O 1
ATOM 1446 N N . ILE B 1 11 ? 5.422 -27.578 -12.547 1 65 11 ILE B N 1
ATOM 1447 C CA . ILE B 1 11 ? 6.535 -27.953 -11.688 1 65 11 ILE B CA 1
ATOM 1448 C C . ILE B 1 11 ? 6.781 -26.875 -10.641 1 65 11 ILE B C 1
ATOM 1450 O O . ILE B 1 11 ? 7.039 -27.172 -9.477 1 65 11 ILE B O 1
ATOM 1454 N N . HIS B 1 12 ? 6.723 -25.656 -11.117 1 66.12 12 HIS B N 1
ATOM 1455 C CA . HIS B 1 12 ? 6.922 -24.531 -10.219 1 66.12 12 HIS B CA 1
ATOM 1456 C C . HIS B 1 12 ? 5.898 -24.531 -9.086 1 66.12 12 HIS B C 1
ATOM 1458 O O . HIS B 1 12 ? 6.262 -24.391 -7.918 1 66.12 12 HIS B O 1
ATOM 1464 N N . PHE B 1 13 ? 4.676 -24.688 -9.406 1 62.69 13 PHE B N 1
ATOM 1465 C CA . PHE B 1 13 ? 3.627 -24.703 -8.398 1 62.69 13 PHE B CA 1
ATOM 1466 C C . PHE B 1 13 ? 3.83 -25.859 -7.434 1 62.69 13 PHE B C 1
ATOM 1468 O O . PHE B 1 13 ? 3.615 -25.734 -6.227 1 62.69 13 PHE B O 1
ATOM 1475 N N . TYR B 1 14 ? 4.219 -27.047 -7.957 1 61.25 14 TYR B N 1
ATOM 1476 C CA . TYR B 1 14 ? 4.531 -28.188 -7.109 1 61.25 14 TYR B CA 1
ATOM 1477 C C . TYR B 1 14 ? 5.645 -27.859 -6.125 1 61.25 14 TYR B C 1
ATOM 1479 O O . TYR B 1 14 ? 5.516 -28.109 -4.922 1 61.25 14 TYR B O 1
ATOM 1487 N N . ASP B 1 15 ? 6.688 -27.266 -6.645 1 64.12 15 ASP B N 1
ATOM 1488 C CA . ASP B 1 15 ? 7.844 -26.953 -5.812 1 64.12 15 ASP B CA 1
ATOM 1489 C C . ASP B 1 15 ? 7.492 -25.891 -4.762 1 64.12 15 ASP B C 1
ATOM 1491 O O . ASP B 1 15 ? 8 -25.938 -3.639 1 64.12 15 ASP B O 1
ATOM 1495 N N . GLU B 1 16 ? 6.738 -24.922 -5.156 1 60.88 16 GLU B N 1
ATOM 1496 C CA . GLU B 1 16 ? 6.285 -23.922 -4.188 1 60.88 16 GLU B CA 1
ATOM 1497 C C . GLU B 1 16 ? 5.5 -24.578 -3.053 1 60.88 16 GLU B C 1
ATOM 1499 O O . GLU B 1 16 ? 5.688 -24.219 -1.884 1 60.88 16 GLU B O 1
ATOM 1504 N N . LEU B 1 17 ? 4.633 -25.469 -3.432 1 61.53 17 LEU B N 1
ATOM 1505 C CA . LEU B 1 17 ? 3.748 -26.109 -2.467 1 61.53 17 LEU B CA 1
ATOM 1506 C C . LEU B 1 17 ? 4.535 -27.031 -1.544 1 61.53 17 LEU B C 1
ATOM 1508 O O . LEU B 1 17 ? 4.223 -27.141 -0.355 1 61.53 17 LEU B O 1
ATOM 1512 N N . THR B 1 18 ? 5.52 -27.844 -2.045 1 63.31 18 THR B N 1
ATOM 1513 C CA . THR B 1 18 ? 6.141 -28.922 -1.296 1 63.31 18 THR B CA 1
ATOM 1514 C C . THR B 1 18 ? 7.477 -28.484 -0.707 1 63.31 18 THR B C 1
ATOM 1516 O O . THR B 1 18 ? 8.055 -29.188 0.13 1 63.31 18 THR B O 1
ATOM 1519 N N . GLU B 1 19 ? 7.875 -27.312 -0.864 1 61.59 19 GLU B N 1
ATOM 1520 C CA . GLU B 1 19 ? 9.234 -26.922 -0.509 1 61.59 19 GLU B CA 1
ATOM 1521 C C . GLU B 1 19 ? 10.234 -28.016 -0.864 1 61.59 19 GLU B C 1
ATOM 1523 O O . GLU B 1 19 ? 11.07 -28.391 -0.035 1 61.59 19 GLU B O 1
ATOM 1528 N N . ALA B 1 20 ? 10.094 -28.656 -2.045 1 53.44 20 ALA B N 1
ATOM 1529 C CA . ALA B 1 20 ? 10.977 -29.625 -2.701 1 53.44 20 ALA B CA 1
ATOM 1530 C C . ALA B 1 20 ? 10.898 -30.984 -2.027 1 53.44 20 ALA B C 1
ATOM 1532 O O . ALA B 1 20 ? 11.844 -31.781 -2.104 1 53.44 20 ALA B O 1
ATOM 1533 N N . GLN B 1 21 ? 9.742 -31.125 -1.239 1 58.16 21 GLN B N 1
ATOM 1534 C CA . GLN B 1 21 ? 9.555 -32.469 -0.685 1 58.16 21 GLN B CA 1
ATOM 1535 C C . GLN B 1 21 ? 9.195 -33.469 -1.776 1 58.16 21 GLN B C 1
ATOM 1537 O O . GLN B 1 21 ? 8.766 -33.062 -2.865 1 58.16 21 GLN B O 1
ATOM 1542 N N . ALA B 1 22 ? 9.352 -34.844 -1.533 1 67 22 ALA B N 1
ATOM 1543 C CA . ALA B 1 22 ? 9.383 -35.938 -2.471 1 67 22 ALA B CA 1
ATOM 1544 C C . ALA B 1 22 ? 8 -36.219 -3.059 1 67 22 ALA B C 1
ATOM 1546 O O . ALA B 1 22 ? 7.875 -36.531 -4.242 1 67 22 ALA B O 1
ATOM 1547 N N . SER B 1 23 ? 6.895 -36.156 -2.312 1 77.12 23 SER B N 1
ATOM 1548 C CA . SER B 1 23 ? 5.578 -36.469 -2.865 1 77.12 23 SER B CA 1
ATOM 1549 C C . SER B 1 23 ? 4.492 -35.625 -2.191 1 77.12 23 SER B C 1
ATOM 1551 O O . SER B 1 23 ? 4.688 -35.125 -1.081 1 77.12 23 SER B O 1
ATOM 1553 N N . ILE B 1 24 ? 3.395 -35.344 -2.998 1 80.88 24 ILE B N 1
ATOM 1554 C CA . ILE B 1 24 ? 2.279 -34.562 -2.486 1 80.88 24 ILE B CA 1
ATOM 1555 C C . ILE B 1 24 ? 0.96 -35.25 -2.834 1 80.88 24 ILE B C 1
ATOM 1557 O O . ILE B 1 24 ? 0.817 -35.812 -3.918 1 80.88 24 ILE B O 1
ATOM 1561 N N . PRO B 1 25 ? 0.025 -35.25 -1.828 1 84.62 25 PRO B N 1
ATOM 1562 C CA . PRO B 1 25 ? -1.291 -35.781 -2.182 1 84.62 25 PRO B CA 1
ATOM 1563 C C . PRO B 1 25 ? -1.905 -35.094 -3.395 1 84.62 25 PRO B C 1
ATOM 1565 O O . PRO B 1 25 ? -1.82 -33.875 -3.521 1 84.62 25 PRO B O 1
ATOM 1568 N N . THR B 1 26 ? -2.484 -35.875 -4.27 1 87.06 26 THR B N 1
ATOM 1569 C CA . THR B 1 26 ? -3.059 -35.375 -5.516 1 87.06 26 THR B CA 1
ATOM 1570 C C . THR B 1 26 ? -4.086 -34.281 -5.238 1 87.06 26 THR B C 1
ATOM 1572 O O . THR B 1 26 ? -4.098 -33.25 -5.91 1 87.06 26 THR B O 1
ATOM 1575 N N . GLN B 1 27 ? -4.887 -34.469 -4.211 1 88.69 27 GLN B N 1
ATOM 1576 C CA . GLN B 1 27 ? -5.941 -33.5 -3.893 1 88.69 27 GLN B CA 1
ATOM 1577 C C . GLN B 1 27 ? -5.355 -32.156 -3.492 1 88.69 27 GLN B C 1
ATOM 1579 O O . GLN B 1 27 ? -5.902 -31.109 -3.848 1 88.69 27 GLN B O 1
ATOM 1584 N N . THR B 1 28 ? -4.273 -32.219 -2.834 1 86.69 28 THR B N 1
ATOM 1585 C CA . THR B 1 28 ? -3.623 -31 -2.387 1 86.69 28 THR B CA 1
ATOM 1586 C C . THR B 1 28 ? -3.084 -30.203 -3.576 1 86.69 28 THR B C 1
ATOM 1588 O O . THR B 1 28 ? -3.281 -28.984 -3.662 1 86.69 28 THR B O 1
ATOM 1591 N N . TYR B 1 29 ? -2.424 -30.891 -4.426 1 85.75 29 TYR B N 1
ATOM 1592 C CA . TYR B 1 29 ? -1.893 -30.25 -5.625 1 85.75 29 TYR B CA 1
ATOM 1593 C C . TYR B 1 29 ? -3.018 -29.703 -6.5 1 85.75 29 TYR B C 1
ATOM 1595 O O . TYR B 1 29 ? -2.945 -28.578 -6.996 1 85.75 29 TYR B O 1
ATOM 1603 N N . MET B 1 30 ? -4.047 -30.484 -6.609 1 85.69 30 MET B N 1
ATOM 1604 C CA . MET B 1 30 ? -5.203 -30.094 -7.402 1 85.69 30 MET B CA 1
ATOM 1605 C C . MET B 1 30 ? -5.832 -28.812 -6.844 1 85.69 30 MET B C 1
ATOM 1607 O O . MET B 1 30 ? -6.109 -27.875 -7.59 1 85.69 30 MET B O 1
ATOM 1611 N N . ASN B 1 31 ? -5.961 -28.75 -5.539 1 86.56 31 ASN B N 1
ATOM 1612 C CA . ASN B 1 31 ? -6.531 -27.578 -4.891 1 86.56 31 ASN B CA 1
ATOM 1613 C C . ASN B 1 31 ? -5.664 -26.344 -5.105 1 86.56 31 ASN B C 1
ATOM 1615 O O . ASN B 1 31 ? -6.184 -25.234 -5.281 1 86.56 31 ASN B O 1
ATOM 1619 N N . PHE B 1 32 ? -4.434 -26.609 -5.129 1 85.75 32 PHE B N 1
ATOM 1620 C CA . PHE B 1 32 ? -3.51 -25.5 -5.34 1 85.75 32 PHE B CA 1
ATOM 1621 C C . PHE B 1 32 ? -3.648 -24.938 -6.75 1 85.75 32 PHE B C 1
ATOM 1623 O O . PHE B 1 32 ? -3.688 -23.719 -6.934 1 85.75 32 PHE B O 1
ATOM 1630 N N . LEU B 1 33 ? -3.795 -25.797 -7.691 1 84.75 33 LEU B N 1
ATOM 1631 C CA . LEU B 1 33 ? -4.004 -25.359 -9.07 1 84.75 33 LEU B CA 1
ATOM 1632 C C . LEU B 1 33 ? -5.289 -24.547 -9.195 1 84.75 33 LEU B C 1
ATOM 1634 O O . LEU B 1 33 ? -5.312 -23.5 -9.852 1 84.75 33 LEU B O 1
ATOM 1638 N N . ILE B 1 34 ? -6.25 -25.016 -8.531 1 85.06 34 ILE B N 1
ATOM 1639 C CA . ILE B 1 34 ? -7.547 -24.359 -8.586 1 85.06 34 ILE B CA 1
ATOM 1640 C C . ILE B 1 34 ? -7.453 -22.969 -7.938 1 85.06 34 ILE B C 1
ATOM 1642 O O . ILE B 1 34 ? -8.008 -22 -8.453 1 85.06 34 ILE B O 1
ATOM 1646 N N . LYS B 1 35 ? -6.75 -22.922 -6.895 1 84.94 35 LYS B N 1
ATOM 1647 C CA . LYS B 1 35 ? -6.559 -21.625 -6.23 1 84.94 35 LYS B CA 1
ATOM 1648 C C . LYS B 1 35 ? -5.879 -20.625 -7.16 1 84.94 35 LYS B C 1
ATOM 1650 O O . LYS B 1 35 ? -6.168 -19.422 -7.109 1 84.94 35 LYS B O 1
ATOM 1655 N N . TRP B 1 36 ? -5.043 -21.141 -8.016 1 85.62 36 TRP B N 1
ATOM 1656 C CA . TRP B 1 36 ? -4.316 -20.25 -8.922 1 85.62 36 TRP B CA 1
ATOM 1657 C C . TRP B 1 36 ? -5.117 -19.984 -10.195 1 85.62 36 TRP B C 1
ATOM 1659 O O . TRP B 1 36 ? -4.629 -19.344 -11.125 1 85.62 36 TRP B O 1
ATOM 1669 N N . GLY B 1 37 ? -6.332 -20.531 -10.25 1 82.38 37 GLY B N 1
ATOM 1670 C CA . GLY B 1 37 ? -7.254 -20.062 -11.273 1 82.38 37 GLY B CA 1
ATOM 1671 C C . GLY B 1 37 ? -7.539 -21.094 -12.344 1 82.38 37 GLY B C 1
ATOM 1672 O O . GLY B 1 37 ? -8.25 -20.828 -13.305 1 82.38 37 GLY B O 1
ATOM 1673 N N . TYR B 1 38 ? -7.02 -22.266 -12.203 1 83.5 38 TYR B N 1
ATOM 1674 C CA . TYR B 1 38 ? -7.297 -23.297 -13.188 1 83.5 38 TYR B CA 1
ATOM 1675 C C . TYR B 1 38 ? -8.672 -23.906 -12.977 1 83.5 38 TYR B C 1
ATOM 1677 O O . TYR B 1 38 ? -9.133 -24.047 -11.836 1 83.5 38 TYR B O 1
ATOM 1685 N N . ASP B 1 39 ? -9.273 -24.234 -14.133 1 89.12 39 ASP B N 1
ATOM 1686 C CA . ASP B 1 39 ? -10.602 -24.828 -14.102 1 89.12 39 ASP B CA 1
ATOM 1687 C C . ASP B 1 39 ? -10.602 -26.156 -13.352 1 89.12 39 ASP B C 1
ATOM 1689 O O . ASP B 1 39 ? -9.688 -26.953 -13.516 1 89.12 39 ASP B O 1
ATOM 1693 N N . HIS B 1 40 ? -11.703 -26.375 -12.617 1 90.56 40 HIS B N 1
ATOM 1694 C CA . HIS B 1 40 ? -11.805 -27.562 -11.766 1 90.56 40 HIS B CA 1
ATOM 1695 C C . HIS B 1 40 ? -11.711 -28.844 -12.594 1 90.56 40 HIS B C 1
ATOM 1697 O O . HIS B 1 40 ? -10.914 -29.734 -12.281 1 90.56 40 HIS B O 1
ATOM 1703 N N . GLU B 1 41 ? -12.469 -28.922 -13.578 1 90.31 41 GLU B N 1
ATOM 170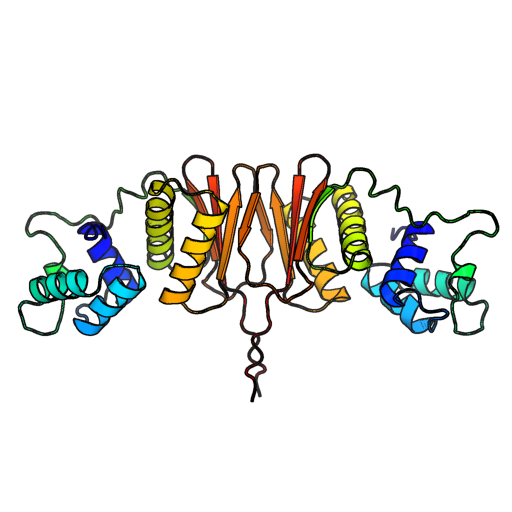4 C CA . GLU B 1 41 ? -12.516 -30.125 -14.398 1 90.31 41 GLU B CA 1
ATOM 1705 C C . GLU B 1 41 ? -11.164 -30.391 -15.062 1 90.31 41 GLU B C 1
ATOM 1707 O O . GLU B 1 41 ? -10.703 -31.531 -15.102 1 90.31 41 GLU B O 1
ATOM 1712 N N . ARG B 1 42 ? -10.562 -29.375 -15.547 1 83.38 42 ARG B N 1
ATOM 1713 C CA . ARG B 1 42 ? -9.273 -29.5 -16.219 1 83.38 42 ARG B CA 1
ATOM 1714 C C . ARG B 1 42 ? -8.188 -29.906 -15.227 1 83.38 42 ARG B C 1
ATOM 1716 O O . ARG B 1 42 ? -7.348 -30.766 -15.531 1 83.38 42 ARG B O 1
ATOM 1723 N N . ALA B 1 43 ? -8.242 -29.266 -14.094 1 85.19 43 ALA B N 1
ATOM 1724 C CA . ALA B 1 43 ? -7.27 -29.609 -13.062 1 85.19 43 ALA B CA 1
ATOM 1725 C C . ALA B 1 43 ? -7.414 -31.078 -12.641 1 85.19 43 ALA B C 1
ATOM 1727 O O . ALA B 1 43 ? -6.414 -31.766 -12.461 1 85.19 43 ALA B O 1
ATOM 1728 N N . GLU B 1 44 ? -8.641 -31.469 -12.5 1 88.44 44 GLU B N 1
ATOM 1729 C CA . GLU B 1 44 ? -8.906 -32.844 -12.117 1 88.44 44 GLU B CA 1
ATOM 1730 C C . GLU B 1 44 ? -8.383 -33.844 -13.172 1 88.44 44 GLU B C 1
ATOM 1732 O O . GLU B 1 44 ? -7.711 -34.812 -12.836 1 88.44 44 GLU B O 1
ATOM 1737 N N . ARG B 1 45 ? -8.68 -33.594 -14.422 1 88.88 45 ARG B N 1
ATOM 1738 C CA . ARG B 1 45 ? -8.203 -34.438 -15.5 1 88.88 45 ARG B CA 1
ATOM 1739 C C . ARG B 1 45 ? -6.676 -34.5 -15.531 1 88.88 45 ARG B C 1
ATOM 1741 O O . ARG B 1 45 ? -6.086 -35.562 -15.656 1 88.88 45 ARG B O 1
ATOM 1748 N N . LEU B 1 46 ? -6.098 -33.344 -15.406 1 84.81 46 LEU B N 1
ATOM 1749 C CA . LEU B 1 46 ? -4.645 -33.219 -15.422 1 84.81 46 LEU B CA 1
ATOM 1750 C C . LEU B 1 46 ? -4.027 -34 -14.266 1 84.81 46 LEU B C 1
ATOM 1752 O O . LEU B 1 46 ? -3.107 -34.812 -14.477 1 84.81 46 LEU B O 1
ATOM 1756 N N . CYS B 1 47 ? -4.551 -33.844 -13.094 1 85 47 CYS B N 1
ATOM 1757 C CA . CYS B 1 47 ? -3.977 -34.469 -11.906 1 85 47 CYS B CA 1
ATOM 1758 C C . CYS B 1 47 ? -4.176 -36 -11.945 1 85 47 CYS B C 1
ATOM 1760 O O . CYS B 1 47 ? -3.307 -36.75 -11.508 1 85 47 CYS B O 1
ATOM 1762 N N . ASN B 1 48 ? -5.254 -36.406 -12.445 1 88.06 48 ASN B N 1
ATOM 1763 C CA . ASN B 1 48 ? -5.5 -37.812 -12.594 1 88.06 48 ASN B CA 1
ATOM 1764 C C . ASN B 1 48 ? -4.504 -38.469 -13.562 1 88.06 48 ASN B C 1
ATOM 1766 O O . ASN B 1 48 ? -4.059 -39.594 -13.344 1 88.06 48 ASN B O 1
ATOM 1770 N N . ARG B 1 49 ? -4.223 -37.719 -14.609 1 86.38 49 ARG B N 1
ATOM 1771 C CA . ARG B 1 49 ? -3.217 -38.219 -15.555 1 86.38 49 ARG B CA 1
ATOM 1772 C C . ARG B 1 49 ? -1.842 -38.281 -14.898 1 86.38 49 ARG B C 1
ATOM 1774 O O . ARG B 1 49 ? -1.084 -39.219 -15.141 1 86.38 49 ARG B O 1
ATOM 1781 N N . LEU B 1 50 ? -1.562 -37.406 -14.039 1 81 50 LEU B N 1
ATOM 1782 C CA . LEU B 1 50 ? -0.233 -37.281 -13.445 1 81 50 LEU B CA 1
ATOM 1783 C C . LEU B 1 50 ? -0.026 -38.344 -12.359 1 81 50 LEU B C 1
ATOM 1785 O O . LEU B 1 50 ? 1.067 -38.875 -12.227 1 81 50 LEU B O 1
ATOM 1789 N N . ASP B 1 51 ? -1.01 -38.594 -11.523 1 86.56 51 ASP B N 1
ATOM 1790 C CA . ASP B 1 51 ? -0.793 -39.469 -10.383 1 86.56 51 ASP B CA 1
ATOM 1791 C C . ASP B 1 51 ? -1.006 -40.938 -10.781 1 86.56 51 ASP B C 1
ATOM 1793 O O . ASP B 1 51 ? -0.66 -41.844 -10.031 1 86.56 51 ASP B O 1
ATOM 1797 N N . ASN B 1 52 ? -1.545 -41.219 -11.961 1 87.06 52 ASN B N 1
ATOM 1798 C CA . ASN B 1 52 ? -1.776 -42.562 -12.469 1 87.06 52 ASN B CA 1
ATOM 1799 C C . ASN B 1 52 ? -2.539 -43.406 -11.461 1 87.06 52 ASN B C 1
ATOM 1801 O O . ASN B 1 52 ? -2.178 -44.562 -11.219 1 87.06 52 ASN B O 1
ATOM 1805 N N . GLY B 1 53 ? -3.377 -42.844 -10.727 1 88.12 53 GLY B N 1
ATOM 1806 C CA . GLY B 1 53 ? -4.258 -43.562 -9.836 1 88.12 53 GLY B CA 1
ATOM 1807 C C . GLY B 1 53 ? -3.666 -43.812 -8.461 1 88.12 53 GLY B C 1
ATOM 1808 O O . GLY B 1 53 ? -4.273 -44.469 -7.617 1 88.12 53 GLY B O 1
ATOM 1809 N N . THR B 1 54 ? -2.5 -43.375 -8.062 1 89.19 54 THR B N 1
ATOM 1810 C CA . THR B 1 54 ? -1.836 -43.625 -6.793 1 89.19 54 THR B CA 1
ATOM 1811 C C . THR B 1 54 ? -2.346 -42.656 -5.715 1 89.19 54 THR B C 1
ATOM 1813 O O . THR B 1 54 ? -2.164 -42.906 -4.52 1 89.19 54 THR B O 1
ATOM 1816 N N . GLY B 1 55 ? -2.9 -41.594 -6.16 1 88.19 55 GLY B N 1
ATOM 1817 C CA . GLY B 1 55 ? -3.35 -40.594 -5.199 1 88.19 55 GLY B CA 1
ATOM 1818 C C . GLY B 1 55 ? -2.234 -39.688 -4.715 1 88.19 55 GLY B C 1
ATOM 1819 O O . GLY B 1 55 ? -2.428 -38.875 -3.793 1 88.19 55 GLY B O 1
ATOM 1820 N N . VAL B 1 56 ? -1.08 -39.938 -5.336 1 87.31 56 VAL B N 1
ATOM 1821 C CA . VAL B 1 56 ? 0.073 -39.125 -4.988 1 87.31 56 VAL B CA 1
ATOM 1822 C C . VAL B 1 56 ? 0.809 -38.719 -6.262 1 87.31 56 VAL B C 1
ATOM 1824 O O . VAL B 1 56 ? 0.901 -39.469 -7.215 1 87.31 56 VAL B O 1
ATOM 1827 N N . ILE B 1 57 ? 1.275 -37.438 -6.285 1 80.62 57 ILE B N 1
ATOM 1828 C CA . ILE B 1 57 ? 2.047 -36.938 -7.41 1 80.62 57 ILE B CA 1
ATOM 1829 C C . ILE B 1 57 ? 3.5 -36.719 -6.988 1 80.62 57 ILE B C 1
ATOM 1831 O O . ILE B 1 57 ? 3.77 -36.156 -5.934 1 80.62 57 ILE B O 1
ATOM 1835 N N . HIS B 1 58 ? 4.367 -37.344 -7.812 1 79.12 58 HIS B N 1
ATOM 1836 C CA . HIS B 1 58 ? 5.793 -37.125 -7.613 1 79.12 58 HIS B CA 1
ATOM 1837 C C . HIS B 1 58 ? 6.332 -36.094 -8.578 1 79.12 58 HIS B C 1
ATOM 1839 O O . HIS B 1 58 ? 5.742 -35.844 -9.633 1 79.12 58 HIS B O 1
ATOM 1845 N N . ARG B 1 59 ? 7.414 -35.469 -8.156 1 75.69 59 ARG B N 1
ATOM 1846 C CA . ARG B 1 59 ? 8.016 -34.438 -8.992 1 75.69 59 ARG B CA 1
ATOM 1847 C C . ARG B 1 59 ? 8.312 -34.938 -10.391 1 75.69 59 ARG B C 1
ATOM 1849 O O . ARG B 1 59 ? 8.109 -34.25 -11.383 1 75.69 59 ARG B O 1
ATOM 1856 N N . LYS B 1 60 ? 8.773 -36.156 -10.469 1 76.5 60 LYS B N 1
ATOM 1857 C CA . LYS B 1 60 ? 9.148 -36.781 -11.734 1 76.5 60 LYS B CA 1
ATOM 1858 C C . LYS B 1 60 ? 7.945 -36.938 -12.656 1 76.5 60 LYS B C 1
ATOM 1860 O O . LYS B 1 60 ? 8.094 -37 -13.875 1 76.5 60 LYS B O 1
ATOM 1865 N N . ASP B 1 61 ? 6.742 -37 -12.086 1 76.75 61 ASP B N 1
ATOM 1866 C CA . ASP B 1 61 ? 5.516 -37.156 -12.867 1 76.75 61 ASP B CA 1
ATOM 1867 C C . ASP B 1 61 ? 5.195 -35.906 -13.664 1 76.75 61 ASP B C 1
ATOM 1869 O O . ASP B 1 61 ? 4.406 -35.938 -14.609 1 76.75 61 ASP B O 1
ATOM 1873 N N . LEU B 1 62 ? 5.777 -34.844 -13.172 1 74.56 62 LEU B N 1
ATOM 1874 C CA . LEU B 1 62 ? 5.492 -33.562 -13.789 1 74.56 62 LEU B CA 1
ATOM 1875 C C . LEU B 1 62 ? 6.457 -33.281 -14.938 1 74.56 62 LEU B C 1
ATOM 1877 O O . LEU B 1 62 ? 6.219 -32.375 -15.758 1 74.56 62 LEU B O 1
ATOM 1881 N N . CYS B 1 63 ? 7.578 -34 -14.961 1 65.31 63 CYS B N 1
ATOM 1882 C CA . CYS B 1 63 ? 8.617 -33.781 -15.961 1 65.31 63 CYS B CA 1
ATOM 1883 C C . CYS B 1 63 ? 8.383 -34.625 -17.188 1 65.31 63 CYS B C 1
ATOM 1885 O O . CYS B 1 63 ? 7.879 -35.75 -17.094 1 65.31 63 CYS B O 1
ATOM 1887 N N . LYS B 1 64 ? 8.484 -34 -18.359 1 59.38 64 LYS B N 1
ATOM 1888 C CA . LYS B 1 64 ? 8.484 -34.844 -19.562 1 59.38 64 LYS B CA 1
ATOM 1889 C C . LYS B 1 64 ? 9.75 -35.688 -19.641 1 59.38 64 LYS B C 1
ATOM 1891 O O . LYS B 1 64 ? 10.82 -35.25 -19.203 1 59.38 64 LYS B O 1
ATOM 1896 N N . PRO B 1 65 ? 9.703 -37.094 -19.766 1 54.88 65 PRO B N 1
ATOM 1897 C CA . PRO B 1 65 ? 10.797 -38.062 -19.719 1 54.88 65 PRO B CA 1
ATOM 1898 C C . PRO B 1 65 ? 12.109 -37.531 -20.266 1 54.88 65 PRO B C 1
ATOM 1900 O O . PRO B 1 65 ? 13.18 -37.812 -19.734 1 54.88 65 PRO B O 1
ATOM 1903 N N . ASN B 1 66 ? 12.117 -36.562 -21.188 1 53.59 66 ASN B N 1
ATOM 1904 C CA . ASN B 1 66 ? 13.336 -36.094 -21.828 1 53.59 66 ASN B CA 1
ATOM 1905 C C . ASN B 1 66 ? 13.594 -34.625 -21.578 1 53.59 66 ASN B C 1
ATOM 1907 O O . ASN B 1 66 ? 14.516 -34.031 -22.156 1 53.59 66 ASN B O 1
ATOM 1911 N N . GLU B 1 67 ? 12.82 -34.062 -20.891 1 51.16 67 GLU B N 1
ATOM 1912 C CA . GLU B 1 67 ? 13.023 -32.625 -20.766 1 51.16 67 GLU B CA 1
ATOM 1913 C C . GLU B 1 67 ? 13.57 -32.25 -19.391 1 51.16 67 GLU B C 1
ATOM 1915 O O . GLU B 1 67 ? 13.008 -32.625 -18.375 1 51.16 67 GLU B O 1
ATOM 1920 N N . ILE B 1 68 ? 14.914 -32.25 -19.25 1 46.78 68 ILE B N 1
ATOM 1921 C CA . ILE B 1 68 ? 15.547 -31.688 -18.062 1 46.78 68 ILE B CA 1
ATOM 1922 C C . ILE B 1 68 ? 14.828 -30.406 -17.641 1 46.78 68 ILE B C 1
ATOM 1924 O O . ILE B 1 68 ? 14.844 -29.406 -18.359 1 46.78 68 ILE B O 1
ATOM 1928 N N . THR B 1 69 ? 13.734 -30.578 -17.172 1 50.91 69 THR B N 1
ATOM 1929 C CA . THR B 1 69 ? 12.898 -29.406 -16.922 1 50.91 69 THR B CA 1
ATOM 1930 C C . THR B 1 69 ? 13.641 -28.391 -16.047 1 50.91 69 THR B C 1
ATOM 1932 O O . THR B 1 69 ? 14.086 -28.719 -14.945 1 50.91 69 THR B O 1
ATOM 1935 N N . SER B 1 70 ? 14.484 -27.625 -16.672 1 50.06 70 SER B N 1
ATOM 1936 C CA . SER B 1 70 ? 15.188 -26.5 -16.047 1 50.06 70 SER B CA 1
ATOM 1937 C C . SER B 1 70 ? 14.266 -25.734 -15.102 1 50.06 70 SER B C 1
ATOM 1939 O O . SER B 1 70 ? 13.047 -25.688 -15.305 1 50.06 70 SER B O 1
ATOM 1941 N N . ASN B 1 71 ? 14.641 -25.812 -13.812 1 56.19 71 ASN B N 1
ATOM 1942 C CA . ASN B 1 71 ? 13.992 -25 -12.789 1 56.19 71 ASN B CA 1
ATOM 1943 C C . ASN B 1 71 ? 13.859 -23.547 -13.219 1 56.19 71 ASN B C 1
ATOM 1945 O O . ASN B 1 71 ? 13.516 -22.672 -12.414 1 56.19 71 ASN B O 1
ATOM 1949 N N . THR B 1 72 ? 14.141 -23.422 -14.609 1 63 72 THR B N 1
ATOM 1950 C CA . THR B 1 72 ? 14.062 -22.016 -15.023 1 63 72 THR B CA 1
ATOM 1951 C C . THR B 1 72 ? 12.68 -21.688 -15.57 1 63 72 THR B C 1
ATOM 1953 O O . THR B 1 72 ? 11.977 -22.578 -16.062 1 63 72 THR B O 1
ATOM 1956 N N . LEU B 1 73 ? 12.203 -20.641 -15.25 1 77.5 73 LEU B N 1
ATOM 1957 C CA . LEU B 1 73 ? 10.945 -20.109 -15.758 1 77.5 73 LEU B CA 1
ATOM 1958 C C . LEU B 1 73 ? 11.203 -19.094 -16.875 1 77.5 73 LEU B C 1
ATOM 1960 O O . LEU B 1 73 ? 11.422 -17.906 -16.609 1 77.5 73 LEU B O 1
ATOM 1964 N N . PRO B 1 74 ? 11.266 -19.547 -18.172 1 77.56 74 PRO B N 1
ATOM 1965 C CA . PRO B 1 74 ? 11.578 -18.672 -19.297 1 77.56 74 PRO B CA 1
ATOM 1966 C C . PRO B 1 74 ? 10.68 -17.438 -19.328 1 77.56 74 PRO B C 1
ATOM 1968 O O . PRO B 1 74 ? 11.109 -16.375 -19.781 1 77.56 74 PRO B O 1
ATOM 1971 N N . ALA B 1 75 ? 9.484 -17.641 -18.875 1 81.19 75 ALA B N 1
ATOM 1972 C CA . ALA B 1 75 ? 8.539 -16.531 -18.891 1 81.19 75 ALA B CA 1
ATOM 1973 C C . ALA B 1 75 ? 9.031 -15.375 -18.031 1 81.19 75 ALA B C 1
ATOM 1975 O O . ALA B 1 75 ? 8.625 -14.227 -18.234 1 81.19 75 ALA B O 1
ATOM 1976 N N . LEU B 1 76 ? 9.922 -15.703 -17.094 1 89.88 76 LEU B N 1
ATOM 1977 C CA . LEU B 1 76 ? 10.344 -14.68 -16.141 1 89.88 76 LEU B CA 1
ATOM 1978 C C . LEU B 1 76 ? 11.703 -14.109 -16.516 1 89.88 76 LEU B C 1
ATOM 1980 O O . LEU B 1 76 ? 12.336 -13.414 -15.719 1 89.88 76 LEU B O 1
ATOM 1984 N N . ARG B 1 77 ? 12.133 -14.359 -17.688 1 90.5 77 ARG B N 1
ATOM 1985 C CA . ARG B 1 77 ? 13.469 -13.969 -18.125 1 90.5 77 ARG B CA 1
ATOM 1986 C C . ARG B 1 77 ? 13.633 -12.453 -18.094 1 90.5 77 ARG B C 1
ATOM 1988 O O . ARG B 1 77 ? 14.703 -11.938 -17.766 1 90.5 77 ARG B O 1
ATOM 1995 N N . ASP B 1 78 ? 12.539 -11.711 -18.359 1 94.25 78 ASP B N 1
ATOM 1996 C CA . ASP B 1 78 ? 12.617 -10.258 -18.469 1 94.25 78 ASP B CA 1
ATOM 1997 C C . ASP B 1 78 ? 12.141 -9.578 -17.188 1 94.25 78 ASP B C 1
ATOM 1999 O O . ASP B 1 78 ? 11.93 -8.359 -17.172 1 94.25 78 ASP B O 1
ATOM 2003 N N . VAL B 1 79 ? 11.984 -10.406 -16.156 1 94.19 79 VAL B N 1
ATOM 2004 C CA . VAL B 1 79 ? 11.492 -9.859 -14.906 1 94.19 79 VAL B CA 1
ATOM 2005 C C . VAL B 1 79 ? 12.672 -9.562 -13.977 1 94.19 79 VAL B C 1
ATOM 2007 O O . VAL B 1 79 ? 13.594 -10.367 -13.859 1 94.19 79 VAL B O 1
ATOM 2010 N N . GLN B 1 80 ? 12.719 -8.391 -13.383 1 95.56 80 GLN B N 1
ATOM 2011 C CA . GLN B 1 80 ? 13.727 -8.008 -12.398 1 95.56 80 GLN B CA 1
ATOM 2012 C C . GLN B 1 80 ? 13.086 -7.719 -11.039 1 95.56 80 GLN B C 1
ATOM 2014 O O . GLN B 1 80 ? 12.266 -6.805 -10.914 1 95.56 80 GLN B O 1
ATOM 2019 N N . ILE B 1 81 ? 13.508 -8.445 -10.078 1 94.19 81 ILE B N 1
ATOM 2020 C CA . ILE B 1 81 ? 13.016 -8.195 -8.727 1 94.19 81 ILE B CA 1
ATOM 2021 C C . ILE B 1 81 ? 13.773 -7.016 -8.117 1 94.19 81 ILE B C 1
ATOM 2023 O O . ILE B 1 81 ? 15 -7.004 -8.094 1 94.19 81 ILE B O 1
ATOM 2027 N N . LEU B 1 82 ? 13.039 -6.047 -7.715 1 90.88 82 LEU B N 1
ATOM 2028 C CA . LEU B 1 82 ? 13.641 -4.906 -7.031 1 90.88 82 LEU B CA 1
ATOM 2029 C C . LEU B 1 82 ? 13.805 -5.191 -5.543 1 90.88 82 LEU B C 1
ATOM 2031 O O . LEU B 1 82 ? 14.891 -5.004 -4.988 1 90.88 82 LEU B O 1
ATOM 2035 N N . THR B 1 83 ? 12.781 -5.598 -4.855 1 90.19 83 THR B N 1
ATOM 2036 C CA . THR B 1 83 ? 12.797 -5.98 -3.447 1 90.19 83 THR B CA 1
ATOM 2037 C C . THR B 1 83 ? 11.805 -7.105 -3.18 1 90.19 83 THR B C 1
ATOM 2039 O O . THR B 1 83 ? 10.75 -7.176 -3.812 1 90.19 83 THR B O 1
ATOM 2042 N N . SER B 1 84 ? 12.234 -8.062 -2.322 1 93.44 84 SER B N 1
ATOM 2043 C CA . SER B 1 84 ? 11.352 -9.148 -1.904 1 93.44 84 SER B CA 1
ATOM 2044 C C . SER B 1 84 ? 11.758 -9.703 -0.544 1 93.44 84 SER B C 1
ATOM 2046 O O . SER B 1 84 ? 12.945 -9.844 -0.257 1 93.44 84 SER B O 1
ATOM 2048 N N . ASP B 1 85 ? 10.719 -9.906 0.253 1 92.44 85 ASP B N 1
ATOM 2049 C CA . ASP B 1 85 ? 11.008 -10.672 1.462 1 92.44 85 ASP B CA 1
ATOM 2050 C C . ASP B 1 85 ? 10.234 -11.984 1.483 1 92.44 85 ASP B C 1
ATOM 2052 O O . ASP B 1 85 ? 10.094 -12.609 2.537 1 92.44 85 ASP B O 1
ATOM 2056 N N . MET B 1 86 ? 9.711 -12.344 0.348 1 90.12 86 MET B N 1
ATOM 2057 C CA . MET B 1 86 ? 8.969 -13.594 0.277 1 90.12 86 MET B CA 1
ATOM 2058 C C . MET B 1 86 ? 9.844 -14.719 -0.266 1 90.12 86 MET B C 1
ATOM 2060 O O . MET B 1 86 ? 10.93 -14.469 -0.792 1 90.12 86 MET B O 1
ATOM 2064 N N . LYS B 1 87 ? 9.391 -15.945 -0.103 1 88.25 87 LYS B N 1
ATOM 2065 C CA . LYS B 1 87 ? 10.102 -17.094 -0.665 1 88.25 87 LYS B CA 1
ATOM 2066 C C . LYS B 1 87 ? 10.172 -17 -2.188 1 88.25 87 LYS B C 1
ATOM 2068 O O . LYS B 1 87 ? 9.219 -16.562 -2.832 1 88.25 87 LYS B O 1
ATOM 2073 N N . GLN B 1 88 ? 11.219 -17.469 -2.721 1 85.56 88 GLN B N 1
ATOM 2074 C CA . GLN B 1 88 ? 11.492 -17.328 -4.148 1 85.56 88 GLN B CA 1
ATOM 2075 C C . GLN B 1 88 ? 10.359 -17.938 -4.98 1 85.56 88 GLN B C 1
ATOM 2077 O O . GLN B 1 88 ? 9.906 -17.328 -5.949 1 85.56 88 GLN B O 1
ATOM 2082 N N . LYS B 1 89 ? 9.961 -19.109 -4.609 1 83.81 89 LYS B N 1
ATOM 2083 C CA . LYS B 1 89 ? 8.945 -19.812 -5.398 1 83.81 89 LYS B CA 1
ATOM 2084 C C . LYS B 1 89 ? 7.605 -19.078 -5.332 1 83.81 89 LYS B C 1
ATOM 2086 O O . LYS B 1 89 ? 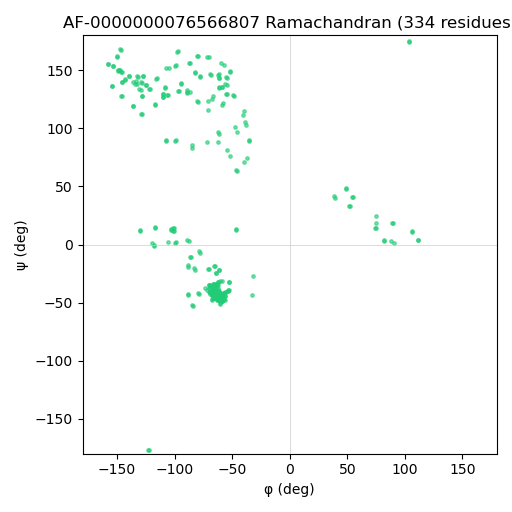6.855 -19.062 -6.309 1 83.81 89 LYS B O 1
ATOM 2091 N N . GLN B 1 90 ? 7.316 -18.516 -4.234 1 88.5 90 GLN B N 1
ATOM 2092 C CA . GLN B 1 90 ? 6.102 -17.719 -4.098 1 88.5 90 GLN B CA 1
ATOM 2093 C C . GLN B 1 90 ? 6.164 -16.469 -4.965 1 88.5 90 GLN B C 1
ATOM 2095 O O . GLN B 1 90 ? 5.211 -16.156 -5.68 1 88.5 90 GLN B O 1
ATOM 2100 N N . ALA B 1 91 ? 7.301 -15.852 -4.863 1 91.44 91 ALA B N 1
ATOM 2101 C CA . ALA B 1 91 ? 7.5 -14.656 -5.684 1 91.44 91 ALA B CA 1
ATOM 2102 C C . ALA B 1 91 ? 7.336 -14.977 -7.164 1 91.44 91 ALA B C 1
ATOM 2104 O O . ALA B 1 91 ? 6.664 -14.242 -7.895 1 91.44 91 ALA B O 1
ATOM 2105 N N . GLU B 1 92 ? 7.887 -16.078 -7.527 1 89.06 92 GLU B N 1
ATOM 2106 C CA . GLU B 1 92 ? 7.832 -16.469 -8.93 1 89.06 92 GLU B CA 1
ATOM 2107 C C . GLU B 1 92 ? 6.402 -16.781 -9.359 1 89.06 92 GLU B C 1
ATOM 2109 O O . GLU B 1 92 ? 6 -16.469 -10.477 1 89.06 92 GLU B O 1
ATOM 2114 N N . SER B 1 93 ? 5.695 -17.469 -8.508 1 89.19 93 SER B N 1
ATOM 2115 C CA . SER B 1 93 ? 4.293 -17.75 -8.805 1 89.19 93 SER B CA 1
ATOM 2116 C C . SER B 1 93 ? 3.508 -16.469 -9.039 1 89.19 93 SER B C 1
ATOM 2118 O O . SER B 1 93 ? 2.707 -16.375 -9.977 1 89.19 93 SER B O 1
ATOM 2120 N N . ILE B 1 94 ? 3.758 -15.477 -8.227 1 93.12 94 ILE B N 1
ATOM 2121 C CA . ILE B 1 94 ? 3.059 -14.195 -8.336 1 93.12 94 ILE B CA 1
ATOM 2122 C C . ILE B 1 94 ? 3.451 -13.5 -9.641 1 93.12 94 ILE B C 1
ATOM 2124 O O . ILE B 1 94 ? 2.59 -13.023 -10.375 1 93.12 94 ILE B O 1
ATOM 2128 N N . MET B 1 95 ? 4.691 -13.539 -9.914 1 93.88 95 MET B N 1
ATOM 2129 C CA . MET B 1 95 ? 5.164 -12.891 -11.133 1 93.88 95 MET B CA 1
ATOM 2130 C C . MET B 1 95 ? 4.586 -13.57 -12.375 1 93.88 95 MET B C 1
ATOM 2132 O O . MET B 1 95 ? 4.188 -12.898 -13.328 1 93.88 95 MET B O 1
ATOM 2136 N N . LEU B 1 96 ? 4.551 -14.883 -12.328 1 88.31 96 LEU B N 1
ATOM 2137 C CA . LEU B 1 96 ? 3.957 -15.625 -13.438 1 88.31 96 LEU B CA 1
ATOM 2138 C C . LEU B 1 96 ? 2.498 -15.227 -13.633 1 88.31 96 LEU B C 1
ATOM 2140 O O . LEU B 1 96 ? 2.057 -15.016 -14.766 1 88.31 96 LEU B O 1
ATOM 2144 N N . TYR B 1 97 ? 1.827 -15.102 -12.562 1 90.94 97 TYR B N 1
ATOM 2145 C CA . TYR B 1 97 ? 0.413 -14.758 -12.656 1 90.94 97 TYR B CA 1
ATOM 2146 C C . TYR B 1 97 ? 0.23 -13.344 -13.195 1 90.94 97 TYR B C 1
ATOM 2148 O O . TYR B 1 97 ? -0.682 -13.086 -13.984 1 90.94 97 TYR B O 1
ATOM 2156 N N . VAL B 1 98 ? 1.062 -12.438 -12.734 1 94.25 98 VAL B N 1
ATOM 2157 C CA . VAL B 1 98 ? 0.999 -11.062 -13.227 1 94.25 98 VAL B CA 1
ATOM 2158 C C . VAL B 1 98 ? 1.188 -11.039 -14.734 1 94.25 98 VAL B C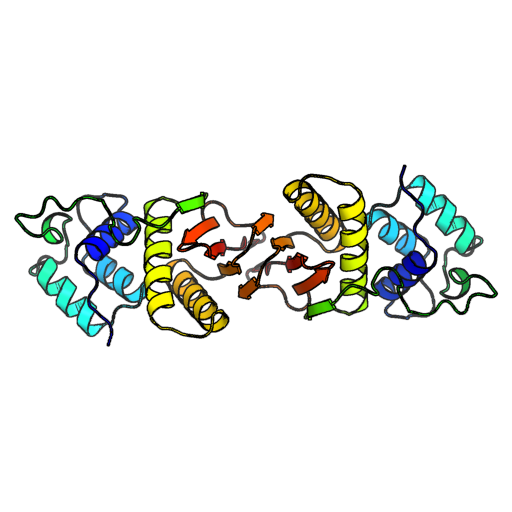 1
ATOM 2160 O O . VAL B 1 98 ? 0.454 -10.352 -15.453 1 94.25 98 VAL B O 1
ATOM 2163 N N . LEU B 1 99 ? 2.119 -11.812 -15.211 1 90.81 99 LEU B N 1
ATOM 2164 C CA . LEU B 1 99 ? 2.379 -11.852 -16.656 1 90.81 99 LEU B CA 1
ATOM 2165 C C . LEU B 1 99 ? 1.17 -12.391 -17.406 1 90.81 99 LEU B C 1
ATOM 2167 O O . LEU B 1 99 ? 0.875 -11.945 -18.516 1 90.81 99 LEU B O 1
ATOM 2171 N N . ASP B 1 100 ? 0.495 -13.312 -16.766 1 88.81 100 ASP B N 1
ATOM 2172 C CA . ASP B 1 100 ? -0.713 -13.867 -17.375 1 88.81 100 ASP B CA 1
ATOM 2173 C C . ASP B 1 100 ? -1.833 -12.828 -17.406 1 88.81 100 ASP B C 1
ATOM 2175 O O . ASP B 1 100 ? -2.58 -12.742 -18.391 1 88.81 100 ASP B O 1
ATOM 2179 N N . VAL B 1 101 ? -1.987 -12.078 -16.375 1 91.69 101 VAL B N 1
ATOM 2180 C CA . VAL B 1 101 ? -3.047 -11.086 -16.25 1 91.69 101 VAL B CA 1
ATOM 2181 C C . VAL B 1 101 ? -2.832 -9.969 -17.266 1 91.69 101 VAL B C 1
ATOM 2183 O O . VAL B 1 101 ? -3.789 -9.477 -17.875 1 91.69 101 VAL B O 1
ATOM 2186 N N . ILE B 1 102 ? -1.626 -9.594 -17.469 1 90.5 102 ILE B N 1
ATOM 2187 C CA . ILE B 1 102 ? -1.278 -8.516 -18.391 1 90.5 102 ILE B CA 1
ATOM 2188 C C . ILE B 1 102 ? -1.693 -8.891 -19.812 1 90.5 102 ILE B C 1
ATOM 2190 O O . ILE B 1 102 ? -2.105 -8.031 -20.594 1 90.5 102 ILE B O 1
ATOM 2194 N N . LYS B 1 103 ? -1.598 -10.125 -20.141 1 87.81 103 LYS B N 1
ATOM 2195 C CA . LYS B 1 103 ? -1.91 -10.609 -21.484 1 87.81 103 LYS B CA 1
ATOM 2196 C C . LYS B 1 103 ? -3.393 -10.438 -21.797 1 87.81 103 LYS B C 1
ATOM 2198 O O . LYS B 1 103 ? -3.783 -10.383 -22.969 1 87.81 103 LYS B O 1
ATOM 2203 N N . LYS B 1 104 ? -4.16 -10.273 -20.781 1 87.75 104 LYS B N 1
ATOM 2204 C CA . LYS B 1 104 ? -5.605 -10.172 -20.969 1 87.75 104 LYS B CA 1
ATOM 2205 C C . LYS B 1 104 ? -6.008 -8.789 -21.453 1 87.75 104 LYS B C 1
ATOM 2207 O O . LYS B 1 104 ? -7.164 -8.555 -21.797 1 87.75 104 LYS B O 1
ATOM 2212 N N . LYS B 1 105 ? -5.207 -7.844 -21.562 1 87.69 105 LYS B N 1
ATOM 2213 C CA . LYS B 1 105 ? -5.398 -6.508 -22.109 1 87.69 105 LYS B CA 1
ATOM 2214 C C . LYS B 1 105 ? -6.582 -5.805 -21.453 1 87.69 105 LYS B C 1
ATOM 2216 O O . LYS B 1 105 ? -7.43 -5.223 -22.125 1 87.69 105 LYS B O 1
ATOM 2221 N N . LYS B 1 106 ? -6.75 -5.93 -20.156 1 91.06 106 LYS B N 1
ATOM 2222 C CA . LYS B 1 106 ? -7.707 -5.184 -19.344 1 91.06 106 LYS B CA 1
ATOM 2223 C C . LYS B 1 106 ? -7.109 -3.863 -18.859 1 91.06 106 LYS B C 1
ATOM 2225 O O . LYS B 1 106 ? -5.895 -3.67 -18.906 1 91.06 106 LYS B O 1
ATOM 2230 N N . PRO B 1 107 ? -8.062 -2.91 -18.547 1 93.06 107 PRO B N 1
ATOM 2231 C CA . PRO B 1 107 ? -7.539 -1.711 -17.891 1 93.06 107 PRO B CA 1
ATOM 2232 C C . PRO B 1 107 ? -6.668 -2.035 -16.672 1 93.06 107 PRO B C 1
ATOM 2234 O O . PRO B 1 107 ? -6.895 -3.047 -16 1 93.06 107 PRO B O 1
ATOM 2237 N N . LYS B 1 108 ? -5.734 -1.229 -16.438 1 91.19 108 LYS B N 1
ATOM 2238 C CA . LYS B 1 108 ? -4.715 -1.468 -15.422 1 91.19 108 LYS B CA 1
ATOM 2239 C C . LYS B 1 108 ? -5.344 -1.712 -14.047 1 91.19 108 LYS B C 1
ATOM 2241 O O . LYS B 1 108 ? -4.926 -2.615 -13.32 1 91.19 108 LYS B O 1
ATOM 2246 N N . LYS B 1 109 ? -6.266 -0.947 -13.711 1 90.44 109 LYS B N 1
ATOM 2247 C CA . LYS B 1 109 ? -6.914 -1.123 -12.414 1 90.44 109 LYS B CA 1
ATOM 2248 C C . LYS B 1 109 ? -7.598 -2.484 -12.32 1 90.44 109 LYS B C 1
ATOM 2250 O O . LYS B 1 109 ? -7.566 -3.131 -11.273 1 90.44 109 LYS B O 1
ATOM 2255 N N . ASP B 1 110 ? -8.211 -2.902 -13.344 1 95.31 110 ASP B N 1
ATOM 2256 C CA . ASP B 1 110 ? -8.859 -4.211 -13.375 1 95.31 110 ASP B CA 1
ATOM 2257 C C . ASP B 1 110 ? -7.832 -5.336 -13.25 1 95.31 110 ASP B C 1
ATOM 2259 O O . ASP B 1 110 ? -8.109 -6.359 -12.625 1 95.31 110 ASP B O 1
ATOM 2263 N N . GLN B 1 111 ? -6.707 -5.145 -13.844 1 95.94 111 GLN B N 1
ATOM 2264 C CA . GLN B 1 111 ? -5.625 -6.117 -13.711 1 95.94 111 GLN B CA 1
ATOM 2265 C C . GLN B 1 111 ? -5.211 -6.285 -12.258 1 95.94 111 GLN B C 1
ATOM 2267 O O . GLN B 1 111 ? -5.051 -7.41 -11.773 1 95.94 111 GLN B O 1
ATOM 2272 N N . LEU B 1 112 ? -5.137 -5.156 -11.594 1 96.06 112 LEU B N 1
ATOM 2273 C CA . LEU B 1 112 ? -4.719 -5.18 -10.195 1 96.06 112 LEU B CA 1
ATOM 2274 C C . LEU B 1 112 ? -5.789 -5.82 -9.32 1 96.06 112 LEU B C 1
ATOM 2276 O O . LEU B 1 112 ? -5.473 -6.551 -8.375 1 96.06 112 LEU B O 1
ATOM 2280 N N . GLU B 1 113 ? -6.988 -5.57 -9.633 1 96 113 GLU B N 1
ATOM 2281 C CA . GLU B 1 113 ? -8.078 -6.184 -8.883 1 96 113 GLU B CA 1
ATOM 2282 C C . GLU B 1 113 ? -8.062 -7.703 -9.023 1 96 113 GLU B C 1
ATOM 2284 O O . GLU B 1 113 ? -8.258 -8.422 -8.039 1 96 113 GLU B O 1
ATOM 2289 N N . GLU B 1 114 ? -7.836 -8.094 -10.203 1 95.5 114 GLU B N 1
ATOM 2290 C CA . GLU B 1 114 ? -7.742 -9.531 -10.453 1 95.5 114 GLU B CA 1
ATOM 2291 C C . GLU B 1 114 ? -6.566 -10.148 -9.703 1 95.5 114 GLU B C 1
ATOM 2293 O O . GLU B 1 114 ? -6.691 -11.227 -9.125 1 95.5 114 GLU B O 1
ATOM 2298 N N . LEU B 1 115 ? -5.473 -9.492 -9.766 1 96.38 115 LEU B N 1
ATOM 2299 C CA . LEU B 1 115 ? -4.293 -9.953 -9.047 1 96.38 115 LEU B CA 1
ATOM 2300 C C . LEU B 1 115 ? -4.574 -10.055 -7.547 1 96.38 115 LEU B C 1
ATOM 2302 O O . LEU B 1 115 ? -4.293 -11.078 -6.922 1 96.38 115 LEU B O 1
ATOM 2306 N N . LYS B 1 116 ? -5.133 -9.031 -7.062 1 95.62 116 LYS B N 1
ATOM 2307 C CA . LYS B 1 116 ? -5.441 -9.016 -5.637 1 95.62 116 LYS B CA 1
ATOM 2308 C C . LYS B 1 116 ? -6.375 -10.164 -5.266 1 95.62 116 LYS B C 1
ATOM 2310 O O . LYS B 1 116 ? -6.141 -10.875 -4.285 1 95.62 116 LYS B O 1
ATOM 2315 N N . LYS B 1 117 ? -7.398 -10.352 -5.992 1 95 117 LYS B N 1
ATOM 2316 C CA . LYS B 1 117 ? -8.352 -11.43 -5.75 1 95 117 LYS B CA 1
ATOM 2317 C C . LYS B 1 117 ? -7.664 -12.789 -5.766 1 95 117 LYS B C 1
ATOM 2319 O O . LYS B 1 117 ? -7.938 -13.641 -4.914 1 95 117 LYS B O 1
ATOM 2324 N N . ARG B 1 118 ? -6.785 -12.984 -6.703 1 92.88 118 ARG B N 1
ATOM 2325 C CA . ARG B 1 118 ? -6.062 -14.242 -6.82 1 92.88 118 ARG B CA 1
ATOM 2326 C C . ARG B 1 118 ? -5.156 -14.469 -5.609 1 92.88 118 ARG B C 1
ATOM 2328 O O . ARG B 1 118 ? -5.141 -15.562 -5.035 1 92.88 118 ARG B O 1
ATOM 2335 N N . LEU B 1 119 ? -4.441 -13.461 -5.219 1 94.75 119 LEU B N 1
ATOM 2336 C CA . LEU B 1 119 ? -3.543 -13.57 -4.074 1 94.75 119 LEU B CA 1
ATOM 2337 C C . LEU B 1 119 ? -4.328 -13.867 -2.797 1 94.75 119 LEU B C 1
ATOM 2339 O O . LEU B 1 119 ? -3.893 -14.664 -1.965 1 94.75 119 LEU B O 1
ATOM 2343 N N . GLU B 1 120 ? -5.41 -13.25 -2.721 1 92.81 120 GLU B N 1
ATOM 2344 C CA . GLU B 1 120 ? -6.227 -13.477 -1.533 1 92.81 120 GLU B CA 1
ATOM 2345 C C . GLU B 1 120 ? -6.801 -14.891 -1.527 1 92.81 120 GLU B C 1
ATOM 2347 O O . GLU B 1 120 ? -6.934 -15.516 -0.47 1 92.81 120 GLU B O 1
ATOM 2352 N N . ALA B 1 121 ? -7.113 -15.375 -2.689 1 91.19 121 ALA B N 1
ATOM 2353 C CA . ALA B 1 121 ? -7.602 -16.75 -2.805 1 91.19 121 ALA B CA 1
ATOM 2354 C C . ALA B 1 121 ? -6.508 -17.75 -2.459 1 91.19 121 ALA B C 1
ATOM 2356 O O . ALA B 1 121 ? -6.777 -18.797 -1.858 1 91.19 121 ALA B O 1
ATOM 2357 N N . VAL B 1 122 ? -5.312 -17.453 -2.799 1 89.81 122 VAL B N 1
ATOM 2358 C CA . VAL B 1 122 ? -4.211 -18.406 -2.652 1 89.81 122 VAL B CA 1
ATOM 2359 C C . VAL B 1 122 ? -3.596 -18.266 -1.261 1 89.81 122 VAL B C 1
ATOM 2361 O O . VAL B 1 122 ? -3.297 -19.266 -0.609 1 89.81 122 VAL B O 1
ATOM 2364 N N . TYR B 1 123 ? -3.422 -16.984 -0.802 1 89.94 123 TYR B N 1
ATOM 2365 C CA . TYR B 1 123 ? -2.578 -16.781 0.37 1 89.94 123 TYR B CA 1
ATOM 2366 C C . TYR B 1 123 ? -3.371 -16.172 1.518 1 89.94 123 TYR B C 1
ATOM 2368 O O . TYR B 1 123 ? -2.826 -15.922 2.596 1 89.94 123 TYR B O 1
ATOM 2376 N N . GLY B 1 124 ? -4.648 -15.883 1.345 1 88.19 124 GLY B N 1
ATOM 2377 C CA . GLY B 1 124 ? -5.445 -15.258 2.391 1 88.19 124 GLY B CA 1
ATOM 2378 C C . GLY B 1 124 ? -5.691 -13.781 2.154 1 88.19 124 GLY B C 1
ATOM 2379 O O . GLY B 1 124 ? -5.039 -13.164 1.308 1 88.19 124 GLY B O 1
ATOM 2380 N N . LYS B 1 125 ? -6.5 -13.117 2.986 1 87.69 125 LYS B N 1
ATOM 2381 C CA . LYS B 1 125 ? -6.969 -11.75 2.781 1 87.69 125 LYS B CA 1
ATOM 2382 C C . LYS B 1 125 ? -5.902 -10.734 3.182 1 87.69 125 LYS B C 1
ATOM 2384 O O . LYS B 1 125 ? -4.918 -11.086 3.84 1 87.69 125 LYS B O 1
ATOM 2389 N N . GLY B 1 126 ? -6.074 -9.484 2.701 1 88.62 126 GLY B N 1
ATOM 2390 C CA . GLY B 1 126 ? -5.238 -8.398 3.197 1 88.62 126 GLY B CA 1
ATOM 2391 C C . GLY B 1 126 ? -4.18 -7.957 2.203 1 88.62 126 GLY B C 1
ATOM 2392 O O . GLY B 1 126 ? -3.264 -7.215 2.557 1 88.62 126 GLY B O 1
ATOM 2393 N N . TRP B 1 127 ? -4.312 -8.438 1.009 1 92.25 127 TRP B N 1
ATOM 2394 C CA . TRP B 1 127 ? -3.277 -8.109 0.035 1 92.25 127 TRP B CA 1
ATOM 2395 C C . TRP B 1 127 ? -3.52 -6.738 -0.58 1 92.25 127 TRP B C 1
ATOM 2397 O O . TRP B 1 127 ? -4.668 -6.312 -0.726 1 92.25 127 TRP B O 1
ATOM 2407 N N . ASN B 1 128 ? -2.475 -6.047 -0.913 1 91.88 128 ASN B N 1
ATOM 2408 C CA . ASN B 1 128 ? -2.428 -4.77 -1.616 1 91.88 128 ASN B CA 1
ATOM 2409 C C . ASN B 1 128 ? -1.557 -4.848 -2.865 1 91.88 128 ASN B C 1
ATOM 2411 O O . ASN B 1 128 ? -0.493 -5.469 -2.848 1 91.88 128 ASN B O 1
ATOM 2415 N N . CYS B 1 129 ? -2.039 -4.27 -3.91 1 95.19 129 CYS B N 1
ATOM 2416 C CA . CYS B 1 129 ? -1.323 -4.328 -5.18 1 95.19 129 CYS B CA 1
ATOM 2417 C C . CYS B 1 129 ? -1.223 -2.943 -5.812 1 95.19 129 CYS B C 1
ATOM 2419 O O . CYS B 1 129 ? -2.168 -2.156 -5.746 1 95.19 129 CYS B O 1
ATOM 2421 N N . TYR B 1 130 ? -0.123 -2.703 -6.453 1 92.06 130 TYR B N 1
ATOM 2422 C CA . TYR B 1 130 ? 0.05 -1.434 -7.152 1 92.06 130 TYR B CA 1
ATOM 2423 C C . TYR B 1 130 ? 0.953 -1.599 -8.367 1 92.06 130 TYR B C 1
ATOM 2425 O O . TYR B 1 130 ? 1.659 -2.602 -8.492 1 92.06 130 TYR B O 1
ATOM 2433 N N . MET B 1 131 ? 0.927 -0.669 -9.305 1 94.69 131 MET B N 1
ATOM 2434 C CA . MET B 1 131 ? 1.811 -0.634 -10.469 1 94.69 131 MET B CA 1
ATOM 2435 C C . MET B 1 131 ? 2.078 0.802 -10.906 1 94.69 131 MET B C 1
ATOM 2437 O O . MET B 1 131 ? 1.244 1.686 -10.695 1 94.69 131 MET B O 1
ATOM 2441 N N . THR B 1 132 ? 3.209 1.017 -11.453 1 93.12 132 THR B N 1
ATOM 2442 C CA . THR B 1 132 ? 3.594 2.338 -11.938 1 93.12 132 THR B CA 1
ATOM 2443 C C . THR B 1 132 ? 4.613 2.223 -13.062 1 93.12 132 THR B C 1
ATOM 2445 O O . THR B 1 132 ? 5.328 1.221 -13.164 1 93.12 132 THR B O 1
ATOM 2448 N N . ASP B 1 133 ? 4.621 3.176 -13.867 1 92.88 133 ASP B N 1
ATOM 2449 C CA . ASP B 1 133 ? 5.59 3.184 -14.961 1 92.88 133 ASP B CA 1
ATOM 2450 C C . ASP B 1 133 ? 6.734 4.148 -14.672 1 92.88 133 ASP B C 1
ATOM 2452 O O . ASP B 1 133 ? 7.508 4.488 -15.57 1 92.88 133 ASP B O 1
ATOM 2456 N N . GLY B 1 134 ? 6.84 4.594 -13.477 1 91.69 134 GLY B N 1
ATOM 2457 C CA . GLY B 1 134 ? 7.914 5.48 -13.055 1 91.69 134 GLY B CA 1
ATOM 2458 C C . GLY B 1 134 ? 8.719 4.938 -11.891 1 91.69 134 GLY B C 1
ATOM 2459 O O . GLY B 1 134 ? 8.609 3.758 -11.555 1 91.69 134 GLY B O 1
ATOM 2460 N N . LYS B 1 135 ? 9.656 5.82 -11.477 1 89.06 135 LYS B N 1
ATOM 2461 C CA . LYS B 1 135 ? 10.375 5.488 -10.25 1 89.06 135 LYS B CA 1
ATOM 2462 C C . LYS B 1 135 ? 9.422 5.398 -9.062 1 89.06 135 LYS B C 1
ATOM 2464 O O . LYS B 1 135 ? 8.531 6.234 -8.906 1 89.06 135 LYS B O 1
ATOM 2469 N N . PHE B 1 136 ? 9.656 4.332 -8.281 1 88.94 136 PHE B N 1
ATOM 2470 C CA . PHE B 1 136 ? 8.695 4.051 -7.215 1 88.94 136 PHE B CA 1
ATOM 2471 C C . PHE B 1 136 ? 9.414 3.826 -5.887 1 88.94 136 PHE B C 1
ATOM 2473 O O . PHE B 1 136 ? 10.43 3.135 -5.836 1 88.94 136 PHE B O 1
ATOM 2480 N N . TYR B 1 137 ? 8.922 4.438 -4.887 1 90.81 137 TYR B N 1
ATOM 2481 C CA . TYR B 1 137 ? 9.383 4.234 -3.52 1 90.81 137 TYR B CA 1
ATOM 2482 C C . TYR B 1 137 ? 8.211 3.957 -2.586 1 90.81 137 TYR B C 1
ATOM 2484 O O . TYR B 1 137 ? 7.141 4.551 -2.73 1 90.81 137 TYR B O 1
ATOM 2492 N N . SER B 1 138 ? 8.398 3.012 -1.646 1 89.81 138 SER B N 1
ATOM 2493 C CA . SER B 1 138 ? 7.316 2.709 -0.717 1 89.81 138 SER B CA 1
ATOM 2494 C C . SER B 1 138 ? 7.855 2.326 0.657 1 89.81 138 SER B C 1
ATOM 2496 O O . SER B 1 138 ? 8.992 1.865 0.777 1 89.81 138 SER B O 1
ATOM 2498 N N . VAL B 1 139 ? 7.117 2.639 1.686 1 90.44 139 VAL B N 1
ATOM 2499 C CA . VAL B 1 139 ? 7.293 2.164 3.055 1 90.44 139 VAL B CA 1
ATOM 2500 C C . VAL B 1 139 ? 5.973 1.609 3.584 1 90.44 139 VAL B C 1
ATOM 2502 O O . VAL B 1 139 ? 4.996 2.346 3.723 1 90.44 139 VAL B O 1
ATOM 2505 N N . CYS B 1 140 ? 5.938 0.306 3.803 1 88.31 140 CYS B N 1
ATOM 2506 C CA . CYS B 1 140 ? 4.684 -0.351 4.16 1 88.31 140 CYS B CA 1
ATOM 2507 C C . CYS B 1 140 ? 4.852 -1.184 5.426 1 88.31 140 CYS B C 1
ATOM 2509 O O . CYS B 1 140 ? 5.945 -1.671 5.715 1 88.31 140 CYS B O 1
ATOM 2511 N N . SER B 1 141 ? 3.811 -1.227 6.223 1 85.06 141 SER B N 1
ATOM 2512 C CA . SER B 1 141 ? 3.713 -2.199 7.309 1 85.06 141 SER B CA 1
ATOM 2513 C C . SER B 1 141 ? 3.152 -3.527 6.809 1 85.06 141 SER B C 1
ATOM 2515 O O . SER B 1 141 ? 1.936 -3.727 6.797 1 85.06 141 SER B O 1
ATOM 2517 N N . HIS B 1 142 ? 3.977 -4.277 6.352 1 80.94 142 HIS B N 1
ATOM 2518 C CA . HIS B 1 142 ? 3.5 -5.535 5.785 1 80.94 142 HIS B CA 1
ATOM 2519 C C . HIS B 1 142 ? 3.848 -6.715 6.688 1 80.94 142 HIS B C 1
ATOM 2521 O O . HIS B 1 142 ? 4.738 -6.609 7.535 1 80.94 142 HIS B O 1
ATOM 2527 N N . GLU B 1 143 ? 3.033 -7.762 6.629 1 85.75 143 GLU B N 1
ATOM 2528 C CA . GLU B 1 143 ? 3.381 -9.031 7.258 1 85.75 143 GLU B CA 1
ATOM 2529 C C . GLU B 1 143 ? 4.688 -9.586 6.695 1 85.75 143 GLU B C 1
ATOM 2531 O O . GLU B 1 143 ? 4.914 -9.547 5.484 1 85.75 143 GLU B O 1
ATOM 2536 N N . ALA B 1 144 ? 5.477 -10.031 7.578 1 88.25 144 ALA B N 1
ATOM 2537 C CA . ALA B 1 144 ? 6.777 -10.555 7.168 1 88.25 144 ALA B CA 1
ATOM 2538 C C . ALA B 1 144 ? 6.625 -11.656 6.125 1 88.25 144 ALA B C 1
ATOM 2540 O O . ALA B 1 144 ? 5.754 -12.523 6.254 1 88.25 144 ALA B O 1
ATOM 2541 N N . GLY B 1 145 ? 7.371 -11.562 4.992 1 92.38 145 GLY B N 1
ATOM 2542 C CA . GLY B 1 145 ? 7.398 -12.609 3.98 1 92.38 145 GLY B CA 1
ATOM 2543 C C . GLY B 1 145 ? 6.324 -12.445 2.922 1 92.38 145 GLY B C 1
ATOM 2544 O O . GLY B 1 145 ? 5.996 -13.391 2.207 1 92.38 145 GLY B O 1
ATOM 2545 N N . THR B 1 146 ? 5.762 -11.219 2.818 1 93.81 146 THR B N 1
ATOM 2546 C CA . THR B 1 146 ? 4.629 -11.102 1.91 1 93.81 146 THR B CA 1
ATOM 2547 C C . THR B 1 146 ? 4.812 -9.922 0.961 1 93.81 146 THR B C 1
ATOM 2549 O O . THR B 1 146 ? 3.857 -9.477 0.322 1 93.81 146 THR B O 1
ATOM 2552 N N . SER B 1 147 ? 5.98 -9.398 0.929 1 94.31 147 SER B N 1
ATOM 2553 C CA . SER B 1 147 ? 6.195 -8.219 0.091 1 94.31 147 SER B CA 1
ATOM 2554 C C . SER B 1 147 ? 7.043 -8.562 -1.13 1 94.31 147 SER B C 1
ATOM 2556 O O . SER B 1 147 ? 8.039 -9.273 -1.019 1 94.31 147 SER B O 1
ATOM 2558 N N . LEU B 1 148 ? 6.625 -8.07 -2.27 1 95.81 148 LEU B N 1
ATOM 2559 C CA . LEU B 1 148 ? 7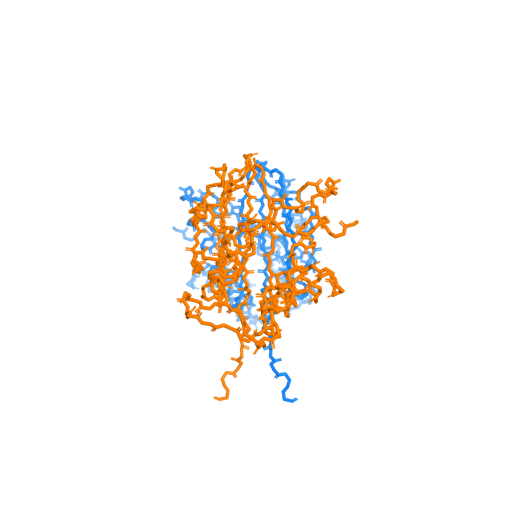.324 -8.281 -3.533 1 95.81 148 LEU B CA 1
ATOM 2560 C C . LEU B 1 148 ? 7.184 -7.062 -4.441 1 95.81 148 LEU B C 1
ATOM 2562 O O . LEU B 1 148 ? 6.082 -6.543 -4.621 1 95.81 148 LEU B O 1
ATOM 2566 N N . VAL B 1 149 ? 8.297 -6.566 -4.922 1 93.75 149 VAL B N 1
ATOM 2567 C CA . VAL B 1 149 ? 8.328 -5.5 -5.918 1 93.75 149 VAL B CA 1
ATOM 2568 C C . VAL B 1 149 ? 9.219 -5.906 -7.086 1 93.75 149 VAL B C 1
ATOM 2570 O O . VAL B 1 149 ? 10.367 -6.312 -6.883 1 93.75 149 VAL B O 1
ATOM 2573 N N . PHE B 1 150 ? 8.727 -5.82 -8.273 1 95.62 150 PHE B N 1
ATOM 2574 C CA . PHE B 1 150 ? 9.508 -6.219 -9.438 1 95.62 150 PHE B CA 1
ATOM 2575 C C . PHE B 1 150 ? 9.156 -5.359 -10.648 1 95.62 150 PHE B C 1
ATOM 2577 O O . PHE B 1 150 ? 8.188 -4.598 -10.617 1 95.62 150 PHE B O 1
ATOM 2584 N N . VAL B 1 151 ? 9.984 -5.484 -11.656 1 95.44 151 VAL B N 1
ATOM 2585 C CA . VAL B 1 151 ? 9.812 -4.703 -12.875 1 95.44 151 VAL B CA 1
ATOM 2586 C C . VAL B 1 151 ? 9.664 -5.637 -14.07 1 95.44 151 VAL B C 1
ATOM 2588 O O . VAL B 1 151 ? 10.375 -6.637 -14.18 1 95.44 151 VAL B O 1
ATOM 2591 N N . TYR B 1 152 ? 8.719 -5.359 -14.891 1 95.75 152 TYR B N 1
ATOM 2592 C CA . TYR B 1 152 ? 8.508 -6.027 -16.172 1 95.75 152 TYR B CA 1
ATOM 2593 C C . TYR B 1 152 ? 8.188 -5.016 -17.266 1 95.75 152 TYR B C 1
ATOM 2595 O O . TYR B 1 152 ? 7.188 -4.305 -17.188 1 95.75 152 TYR B O 1
ATOM 2603 N N . HIS B 1 153 ? 9.023 -4.977 -18.25 1 93.19 153 HIS B N 1
ATOM 2604 C CA . HIS B 1 153 ? 8.898 -4.055 -19.375 1 93.19 153 HIS B CA 1
ATOM 2605 C C . HIS B 1 153 ? 8.656 -2.629 -18.906 1 93.19 153 HIS B C 1
ATOM 2607 O O . HIS B 1 153 ? 7.711 -1.975 -19.344 1 93.19 153 HIS B O 1
ATOM 2613 N N . ASP B 1 154 ? 9.406 -2.129 -17.984 1 91.81 154 ASP B N 1
ATOM 2614 C CA . ASP B 1 154 ? 9.508 -0.753 -17.5 1 91.81 154 ASP B CA 1
ATOM 2615 C C . ASP B 1 154 ? 8.305 -0.377 -16.641 1 91.81 154 ASP B C 1
ATOM 2617 O O . ASP B 1 154 ? 8.031 0.806 -16.422 1 91.81 154 ASP B O 1
ATOM 2621 N N . ILE B 1 155 ? 7.559 -1.375 -16.25 1 94.5 155 ILE B N 1
ATOM 2622 C CA . ILE B 1 155 ? 6.477 -1.16 -15.297 1 94.5 155 ILE B CA 1
ATOM 2623 C C . ILE B 1 155 ? 6.836 -1.802 -13.961 1 94.5 155 ILE B C 1
ATOM 2625 O O . ILE B 1 155 ? 7.277 -2.951 -13.914 1 94.5 155 ILE B O 1
ATOM 2629 N N . VAL B 1 156 ? 6.695 -1.028 -12.953 1 94.44 156 VAL B N 1
ATOM 2630 C CA . VAL B 1 156 ? 6.941 -1.54 -11.602 1 94.44 156 VAL B CA 1
ATOM 2631 C C . VAL B 1 156 ? 5.648 -2.119 -11.031 1 94.44 156 VAL B C 1
ATOM 2633 O O . VAL B 1 156 ? 4.598 -1.48 -11.086 1 94.44 156 VAL B O 1
ATOM 2636 N N . TYR B 1 157 ? 5.738 -3.326 -10.5 1 95.75 157 TYR B N 1
ATOM 2637 C CA . TYR B 1 157 ? 4.641 -3.979 -9.797 1 95.75 157 TYR B CA 1
ATOM 2638 C C . TYR B 1 157 ? 4.992 -4.207 -8.328 1 95.75 157 TYR B C 1
ATOM 2640 O O . TYR B 1 157 ? 6.129 -4.551 -8.008 1 95.75 157 TYR B O 1
ATOM 2648 N N . GLY B 1 158 ? 4.004 -4.043 -7.527 1 94.62 158 GLY B N 1
ATOM 2649 C CA . GLY B 1 158 ? 4.211 -4.328 -6.113 1 94.62 158 GLY B CA 1
ATOM 2650 C C . GLY B 1 158 ? 3.008 -4.965 -5.449 1 94.62 158 GLY B C 1
ATOM 2651 O O . GLY B 1 158 ? 1.865 -4.617 -5.758 1 94.62 158 GLY B O 1
ATOM 2652 N N . VAL B 1 159 ? 3.309 -5.906 -4.551 1 95.56 159 VAL B N 1
ATOM 2653 C CA . VAL B 1 159 ? 2.27 -6.527 -3.742 1 95.56 159 VAL B CA 1
ATOM 2654 C C . VAL B 1 159 ? 2.768 -6.711 -2.309 1 95.56 159 VAL B C 1
ATOM 2656 O O . VAL B 1 159 ? 3.963 -6.914 -2.084 1 95.56 159 VAL B O 1
ATOM 2659 N N . PHE B 1 160 ? 1.905 -6.566 -1.376 1 93.12 160 PHE B N 1
ATOM 2660 C CA . PHE B 1 160 ? 2.201 -6.891 0.015 1 93.12 160 PHE B CA 1
ATOM 2661 C C . PHE B 1 160 ? 0.917 -7.156 0.792 1 93.12 160 PHE B C 1
ATOM 2663 O O . PHE B 1 160 ? -0.165 -6.742 0.376 1 93.12 160 PHE B O 1
ATOM 2670 N N . ARG B 1 161 ? 1.056 -7.91 1.846 1 91.69 161 ARG B N 1
ATOM 2671 C CA . ARG B 1 161 ? -0.083 -8.211 2.707 1 91.69 161 ARG B CA 1
ATOM 2672 C C . ARG B 1 161 ? 0.005 -7.445 4.02 1 91.69 161 ARG B C 1
ATOM 2674 O O . ARG B 1 161 ? 1.062 -7.402 4.652 1 91.69 161 ARG B O 1
ATOM 2681 N N . SER B 1 162 ? -1.072 -6.75 4.375 1 87.38 162 SER B N 1
ATOM 2682 C CA . SER B 1 162 ? -1.109 -6 5.629 1 87.38 162 SER B CA 1
ATOM 2683 C C . SER B 1 162 ? -1.125 -6.934 6.832 1 87.38 162 SER B C 1
ATOM 2685 O O . SER B 1 162 ? -1.742 -8 6.789 1 87.38 162 SER B O 1
ATOM 2687 N N . PRO B 1 163 ? -0.465 -6.512 8 1 79.94 163 PRO B N 1
ATOM 2688 C CA . PRO B 1 163 ? -0.463 -7.359 9.195 1 79.94 163 PRO B CA 1
ATOM 2689 C C . PRO B 1 163 ? -1.83 -7.426 9.875 1 79.94 163 PRO B C 1
ATOM 2691 O O . PRO B 1 163 ? -2.609 -6.473 9.797 1 79.94 163 PRO B O 1
ATOM 2694 N N . CYS B 1 164 ? -2.539 -8.531 9.969 1 62.53 164 CYS B N 1
ATOM 2695 C CA . CYS B 1 164 ? -3.752 -8.602 10.773 1 62.53 164 CYS B CA 1
ATOM 2696 C C . CYS B 1 164 ? -3.443 -8.352 12.25 1 62.53 164 CYS B C 1
ATOM 2698 O O . CYS B 1 164 ? -2.514 -8.945 12.797 1 62.53 164 CYS B O 1
ATOM 2700 N N . MET B 1 165 ? -3.416 -7.137 12.812 1 53.16 165 MET B N 1
ATOM 2701 C CA . MET B 1 165 ? -3.189 -6.945 14.242 1 53.16 165 MET B CA 1
ATOM 2702 C C . MET B 1 165 ? -4.047 -7.906 15.062 1 53.16 165 MET B C 1
ATOM 2704 O O . MET B 1 165 ? -5.273 -7.781 15.086 1 53.16 165 MET B O 1
ATOM 2708 N N . THR B 1 166 ? -3.943 -9.141 15.016 1 41.44 166 THR B N 1
ATOM 2709 C CA . THR B 1 166 ? -4.523 -9.969 16.062 1 41.44 166 THR B CA 1
ATOM 2710 C C . THR B 1 166 ? -4.164 -9.422 17.438 1 41.44 166 THR B C 1
ATOM 2712 O O . THR B 1 166 ? -2.996 -9.133 17.719 1 41.44 166 THR B O 1
ATOM 2715 N N . THR B 1 167 ? -5.105 -8.711 18.078 1 34.25 167 THR B N 1
ATOM 2716 C CA . THR B 1 167 ? -5.016 -8.531 19.531 1 34.25 167 THR B CA 1
ATOM 2717 C C . THR B 1 167 ? -4.457 -9.789 20.188 1 34.25 167 THR B C 1
ATOM 2719 O O . THR B 1 167 ? -5.016 -10.875 20.047 1 34.25 167 THR B O 1
ATOM 2722 N N . ARG B 1 168 ? -3.213 -10.023 20.391 1 31.2 168 ARG B N 1
ATOM 2723 C CA . ARG B 1 168 ? -2.834 -10.969 21.438 1 31.2 168 ARG B CA 1
ATOM 2724 C C . ARG B 1 168 ? -3.729 -10.82 22.672 1 31.2 168 ARG B C 1
ATOM 2726 O O . ARG B 1 168 ? -3.924 -9.711 23.172 1 31.2 168 ARG B O 1
ATOM 2733 N N . HIS B 1 169 ? -4.652 -11.789 22.859 1 25.55 169 HIS B N 1
ATOM 2734 C CA . HIS B 1 169 ? -5.062 -12.008 24.25 1 25.55 169 HIS B CA 1
ATOM 2735 C C . HIS B 1 169 ? -3.857 -12.031 25.188 1 25.55 169 HIS B C 1
ATOM 2737 O O . HIS B 1 169 ? -2.812 -12.586 24.844 1 25.55 169 HIS B O 1
#

InterPro domains:
  IPR001372 Dynein light chain, type 1/2 [PF01221] (79-162)
  IPR001372 Dynein light chain, type 1/2 [SM01375] (74-162)
  IPR037177 Dynein light chain superfamily [G3DSA:3.30.740.10] (70-162)
  IPR037177 Dynein light chain superfamily [SSF54648] (72-163)

Organism: Mesocestoides corti (NCBI:txid53468)

Sequence (338 aa):
MSVEPSPETLIHFYDELTEAQASIPTQTYMNFLIKWGYDHERAERLCNRLDNGTGVIHRKDLCKPNEITSNTLPALRDVQILTSDMKQKQAESIMLYVLDVIKKKKPKKDQLEELKKRLEAVYGKGWNCYMTDGKFYSVCSHEAGTSLVFVYHDIVYGVFRSPCMTTRHMSVEPSPETLIHFYDELTEAQASIPTQTYMNFLIKWGYDHERAERLCNRLDNGTGVIHRKDLCKPNEITSNTLPALRDVQILTSDMKQKQAESIMLYVLDVIKKKKPKKDQLEELKKRLEAVYGKGWNCYMTDGKFYSVCSHEAGTSLVFVYHDIVYGVFRSPCMTTRH

Nearest PDB structures (foldseek):
  2pg1-assembly3_C  TM=9.242E-01  e=1.663E-05  Drosophila melanogaster
  7cnu-assembly2_B  TM=9.362E-01  e=2.364E-05  Homo sapiens
  3rjs-assembly1_A-2  TM=9.240E-01  e=2.364E-05  Toxoplasma gondii
  5fwz-assembly1_A-2  TM=9.017E-01  e=4.250E-05  Fasciola hepatica
  5fx0-assembly1_A-2  TM=9.061E-01  e=5.374E-05  Fasciola hepatica

Secondary structure (DSSP, 8-state):
--PPPPHHHHHHHHHHHHTS-SEEEHHHHHHHHHHTT--HHHHHHHHHHHHTTSSEEEHHHHS-TT----S--GGGTTEEEEEE-S-HHHHHHHHHHHHHHHTT---HHHHHHHHHHHHHHHH-S-EEEEEESS-EEEE----TT--EEEEETTEEEEEEE--------/--PPPPHHHHHHHHHHHHTT-SEEEHHHHHHHHHHTT--HHHHHHHHHHHHTTSSEEEHHHHS-TT----S--GGGTTEEEEEE-S-HHHHHHHHHHHHHHHTT---HHHHHHHHHHHHHHHH-S-EEEEEESS-EEEE----TT--EEEEETTEEEEEEE--------

Radius of gyration: 25.69 Å; Cα contacts (8 Å, |Δi|>4): 534; chains: 2; bounding box: 33×85×53 Å